Protein AF-A0A2N2WFC3-F1 (afdb_monomer_lite)

pLDDT: mean 96.29, std 2.8, range [84.88, 98.69]

Radius of gyration: 19.45 Å; chains: 1; bounding box: 49×34×50 Å

Foldseek 3Di:
DDKAFDCVDDDPPDDLLQKWKFKDFAPPPDTPDDTDSPRMDDDDDPDFDKGWMKMWIAHPVGDIDIATDIDGGFPDPVFDAKDAKAWDPDAFAAEADAQKGKTKIFTAGPVRFQKWKFKWKDQDPRDTDGPDTGFRDFDQDVNTTMTMDIDGDDDAFGKMKMWMWIAGPRGRIHIHDIGIYTHHHDD

Structure (mmCIF, N/CA/C/O backbone):
data_AF-A0A2N2WFC3-F1
#
_entry.id   AF-A0A2N2WFC3-F1
#
loop_
_atom_site.group_PDB
_atom_site.id
_atom_site.type_symbol
_atom_site.label_atom_id
_atom_site.label_alt_id
_atom_site.label_comp_id
_atom_site.label_asym_id
_atom_site.label_entity_id
_atom_site.label_seq_id
_atom_site.pdbx_PDB_ins_code
_atom_site.Cartn_x
_atom_site.Cartn_y
_atom_site.Cartn_z
_atom_site.occupancy
_atom_site.B_iso_or_equiv
_atom_site.auth_seq_id
_atom_site.auth_comp_id
_atom_site.auth_asym_id
_atom_site.auth_atom_id
_atom_site.pdbx_PDB_model_num
ATOM 1 N N . MET A 1 1 ? -1.616 6.969 -21.133 1.00 86.62 1 MET A N 1
ATOM 2 C CA . MET A 1 1 ? -0.253 6.398 -21.202 1.00 86.62 1 MET A CA 1
ATOM 3 C C . MET A 1 1 ? 0.551 6.912 -20.018 1.00 86.62 1 MET A C 1
ATOM 5 O O . MET A 1 1 ? 0.524 8.112 -19.776 1.00 86.62 1 MET A O 1
ATOM 9 N N . ILE A 1 2 ? 1.206 6.022 -19.275 1.00 93.12 2 ILE A N 1
ATOM 10 C CA . ILE A 1 2 ? 1.998 6.314 -18.070 1.00 93.12 2 ILE A CA 1
ATOM 11 C C . ILE A 1 2 ? 3.467 6.014 -18.373 1.00 93.12 2 ILE A C 1
ATOM 13 O O . ILE A 1 2 ? 3.758 5.006 -19.016 1.00 93.12 2 ILE A O 1
ATOM 17 N N . LEU A 1 3 ? 4.376 6.884 -17.923 1.00 96.25 3 LEU A N 1
ATOM 18 C CA . LEU A 1 3 ? 5.822 6.674 -18.001 1.00 96.25 3 LEU A CA 1
ATOM 19 C C . LEU A 1 3 ? 6.318 5.973 -16.732 1.00 96.25 3 LEU A C 1
ATOM 21 O O . LEU A 1 3 ? 6.144 6.486 -15.629 1.00 96.25 3 LEU A O 1
ATOM 25 N N . PHE A 1 4 ? 6.988 4.844 -16.915 1.00 96.88 4 PHE A N 1
ATOM 26 C CA . PHE A 1 4 ? 7.717 4.115 -15.888 1.00 96.88 4 PHE A CA 1
ATOM 27 C C . PHE A 1 4 ? 9.210 4.384 -16.061 1.00 96.88 4 PHE A C 1
ATOM 29 O O . PHE A 1 4 ? 9.724 4.340 -17.180 1.00 96.88 4 PHE A O 1
ATOM 36 N N . ASN A 1 5 ? 9.895 4.696 -14.962 1.00 96.75 5 ASN A N 1
ATOM 37 C CA . ASN A 1 5 ? 11.306 5.063 -14.959 1.00 96.75 5 ASN A CA 1
ATOM 38 C C . ASN A 1 5 ? 12.045 4.290 -13.856 1.00 96.75 5 ASN A C 1
ATOM 40 O O . ASN A 1 5 ? 11.686 4.371 -12.681 1.00 96.75 5 ASN A O 1
ATOM 44 N N . ALA A 1 6 ? 13.073 3.548 -14.264 1.00 97.12 6 ALA A N 1
ATOM 45 C CA . ALA A 1 6 ? 13.952 2.752 -13.422 1.00 97.12 6 ALA A CA 1
ATOM 46 C C . ALA A 1 6 ? 15.393 3.302 -13.376 1.00 97.12 6 ALA A C 1
ATOM 48 O O . ALA A 1 6 ? 16.306 2.570 -13.023 1.00 97.12 6 ALA A O 1
ATOM 49 N N . ASP A 1 7 ? 15.636 4.573 -13.709 1.00 96.38 7 ASP A N 1
ATOM 50 C CA . ASP A 1 7 ? 16.981 5.181 -13.754 1.00 96.38 7 ASP A CA 1
ATOM 51 C C . ASP A 1 7 ? 17.704 5.151 -12.396 1.00 96.38 7 ASP A C 1
ATOM 53 O O . ASP A 1 7 ? 18.919 5.301 -12.330 1.00 96.38 7 ASP A O 1
ATOM 57 N N . SER A 1 8 ? 16.961 4.960 -11.301 1.00 95.50 8 SER A N 1
ATOM 58 C CA . SER A 1 8 ? 17.508 4.857 -9.943 1.00 95.50 8 SER A CA 1
ATOM 59 C C . SER A 1 8 ? 17.953 3.444 -9.549 1.00 95.50 8 SER A C 1
ATOM 61 O O . SER A 1 8 ? 18.353 3.256 -8.403 1.00 95.50 8 SER A O 1
ATOM 63 N N . VAL A 1 9 ? 17.868 2.446 -10.442 1.00 96.69 9 VAL A N 1
ATOM 64 C CA . VAL A 1 9 ? 18.457 1.127 -10.162 1.00 96.69 9 VAL A CA 1
ATOM 65 C C . VAL A 1 9 ? 19.973 1.245 -10.040 1.00 96.69 9 VAL A C 1
ATOM 67 O O . VAL A 1 9 ? 20.634 1.993 -10.766 1.00 96.69 9 VAL A O 1
ATOM 70 N N . SER A 1 10 ? 20.531 0.495 -9.105 1.00 96.62 10 SER A N 1
ATOM 71 C CA . SER A 1 10 ? 21.946 0.549 -8.778 1.00 96.62 10 SER A CA 1
ATOM 72 C C . SER A 1 10 ? 22.421 -0.819 -8.354 1.00 96.62 10 SER A C 1
ATOM 74 O O . SER A 1 10 ? 21.680 -1.549 -7.700 1.00 96.62 10 SER A O 1
ATOM 76 N N . ASP A 1 11 ? 23.677 -1.085 -8.653 1.00 97.31 11 ASP A N 1
ATOM 77 C CA . ASP A 1 11 ? 24.415 -2.237 -8.179 1.00 97.31 11 ASP A CA 1
ATOM 78 C C . ASP A 1 11 ? 25.781 -1.758 -7.665 1.00 97.31 11 ASP A C 1
ATOM 80 O O . ASP A 1 11 ? 26.231 -0.664 -8.032 1.00 97.31 11 ASP A O 1
ATOM 84 N N . TYR A 1 12 ? 26.396 -2.497 -6.740 1.00 97.00 12 TYR A N 1
ATOM 85 C CA . TYR A 1 12 ? 27.678 -2.089 -6.159 1.00 97.00 12 TYR A CA 1
ATOM 86 C C . TYR A 1 12 ? 28.855 -2.437 -7.082 1.00 97.00 12 TYR A C 1
ATOM 88 O O . TYR A 1 12 ? 29.846 -1.702 -7.126 1.00 97.00 12 TYR A O 1
ATOM 96 N N . GLU A 1 13 ? 28.736 -3.525 -7.834 1.00 97.62 13 GLU A N 1
ATOM 97 C CA . GLU A 1 13 ? 29.760 -4.094 -8.699 1.00 97.62 13 GLU A CA 1
ATOM 98 C C . GLU A 1 13 ? 29.633 -3.605 -10.150 1.00 97.62 13 GLU A C 1
ATOM 100 O O . GLU A 1 13 ? 30.648 -3.366 -10.817 1.00 97.62 13 GLU A O 1
ATOM 105 N N . ASP A 1 14 ? 28.405 -3.411 -10.631 1.00 97.25 14 ASP A N 1
ATOM 106 C CA . ASP A 1 14 ? 28.102 -3.032 -12.006 1.00 97.25 14 ASP A CA 1
ATOM 107 C C . ASP A 1 14 ? 27.644 -1.571 -12.164 1.00 97.25 14 ASP A C 1
ATOM 109 O O . ASP A 1 14 ? 26.830 -1.051 -11.398 1.00 97.25 14 ASP A O 1
ATOM 113 N N . PRO A 1 15 ? 28.096 -0.870 -13.224 1.00 97.06 15 PRO A N 1
ATOM 114 C CA . PRO A 1 15 ? 27.554 0.445 -13.537 1.00 97.06 15 PRO A CA 1
ATOM 115 C C . PRO A 1 15 ? 26.076 0.332 -13.941 1.00 97.06 15 PRO A C 1
ATOM 117 O O . PRO A 1 15 ? 25.714 -0.546 -14.723 1.00 97.06 15 PRO A O 1
ATOM 120 N N . THR A 1 16 ? 25.238 1.290 -13.526 1.00 96.50 16 THR A N 1
ATOM 121 C CA . THR A 1 16 ? 23.793 1.337 -13.850 1.00 96.50 16 THR A CA 1
ATOM 122 C C . THR A 1 16 ? 23.480 1.154 -15.341 1.00 96.50 16 THR A C 1
ATOM 124 O O . THR A 1 16 ? 22.456 0.571 -15.692 1.00 96.50 16 THR A O 1
ATOM 127 N N . SER A 1 17 ? 24.361 1.620 -16.235 1.00 96.56 17 SER A N 1
ATOM 128 C CA . SER A 1 17 ? 24.205 1.480 -17.690 1.00 96.56 17 SER A CA 1
ATOM 129 C C . SER A 1 17 ? 24.315 0.043 -18.204 1.00 96.56 17 SER A C 1
ATOM 131 O O . SER A 1 17 ? 23.912 -0.217 -19.336 1.00 96.56 17 SER A O 1
ATOM 133 N N . ALA A 1 18 ? 24.882 -0.865 -17.411 1.00 97.31 18 ALA A N 1
ATOM 134 C CA . ALA A 1 18 ? 25.040 -2.268 -17.763 1.00 97.31 18 ALA A CA 1
ATOM 135 C C . ALA A 1 18 ? 24.007 -3.185 -17.101 1.00 97.31 18 ALA A C 1
ATOM 137 O O . ALA A 1 18 ? 23.890 -4.333 -17.511 1.00 97.31 18 ALA A O 1
ATOM 138 N N . LEU A 1 19 ? 23.252 -2.679 -16.125 1.00 98.44 19 LEU A N 1
ATOM 139 C CA . LEU A 1 19 ? 22.103 -3.393 -15.584 1.00 98.44 19 LEU A CA 1
ATOM 140 C C . LEU A 1 19 ? 21.038 -3.513 -16.670 1.00 98.44 19 LEU A C 1
ATOM 142 O O . LEU A 1 19 ? 20.870 -2.594 -17.480 1.00 98.44 19 LEU A O 1
ATOM 146 N N . GLU A 1 20 ? 20.214 -4.548 -16.617 1.00 98.62 20 GLU A N 1
ATOM 147 C CA . GLU A 1 20 ? 19.037 -4.696 -17.478 1.00 98.62 20 GLU A CA 1
ATOM 148 C C . GLU A 1 20 ? 17.761 -4.711 -16.637 1.00 98.62 20 GLU A C 1
ATOM 150 O O . GLU A 1 20 ? 17.786 -5.063 -15.464 1.00 98.62 20 GLU A O 1
ATOM 155 N N . VAL A 1 21 ? 16.649 -4.234 -17.192 1.00 98.56 21 VAL A N 1
ATOM 156 C CA . VAL A 1 21 ? 15.341 -4.237 -16.524 1.00 98.56 21 VAL A CA 1
ATOM 157 C C . VAL A 1 21 ? 14.267 -4.818 -17.419 1.00 98.56 21 VAL A C 1
ATOM 159 O O . VAL A 1 21 ? 14.358 -4.713 -18.642 1.00 98.56 21 VAL A O 1
ATOM 162 N N . ARG A 1 22 ? 13.228 -5.369 -16.798 1.00 98.50 22 ARG A N 1
ATOM 163 C CA . ARG A 1 22 ? 11.984 -5.763 -17.458 1.00 98.50 22 ARG A CA 1
ATOM 164 C C . ARG A 1 22 ? 10.776 -5.524 -16.561 1.00 98.50 22 ARG A C 1
ATOM 166 O O . ARG A 1 22 ? 10.913 -5.393 -15.344 1.00 98.50 22 ARG A O 1
ATOM 173 N N . TRP A 1 23 ? 9.604 -5.467 -17.180 1.00 98.38 23 TRP A N 1
ATOM 174 C CA . TRP A 1 23 ? 8.351 -5.109 -16.530 1.00 98.38 23 TRP A CA 1
ATOM 175 C C . TRP A 1 23 ? 7.316 -6.218 -16.692 1.00 98.38 23 TRP A C 1
ATOM 177 O O . TRP A 1 23 ? 7.143 -6.766 -17.780 1.00 98.38 23 TRP A O 1
ATOM 187 N N . ASP A 1 24 ? 6.623 -6.519 -15.603 1.00 97.88 24 ASP A N 1
ATOM 188 C CA . ASP A 1 24 ? 5.364 -7.261 -15.579 1.00 97.88 24 ASP A CA 1
ATOM 189 C C . ASP A 1 24 ? 4.284 -6.257 -15.147 1.00 97.88 24 ASP A C 1
ATOM 191 O O . ASP A 1 24 ? 4.232 -5.819 -13.992 1.00 97.88 24 ASP A O 1
ATOM 195 N N . TRP A 1 25 ? 3.474 -5.801 -16.103 1.00 96.50 25 TRP A N 1
ATOM 196 C CA . TRP A 1 25 ? 2.498 -4.726 -15.917 1.00 96.50 25 TRP A CA 1
ATOM 197 C C . TRP A 1 25 ? 1.348 -5.146 -15.012 1.00 96.50 25 TRP A C 1
ATOM 199 O O . TRP A 1 25 ? 0.779 -4.309 -14.305 1.00 96.50 25 TRP A O 1
ATOM 209 N N . THR A 1 26 ? 1.002 -6.431 -15.029 1.00 93.50 26 THR A N 1
ATOM 210 C CA . THR A 1 26 ? -0.150 -6.969 -14.294 1.00 93.50 26 THR A CA 1
ATOM 211 C C . THR A 1 26 ? 0.247 -7.718 -13.025 1.00 93.50 26 THR A C 1
ATOM 213 O O . THR A 1 26 ? -0.612 -8.010 -12.189 1.00 93.50 26 THR A O 1
ATOM 216 N N . ASN A 1 27 ? 1.547 -7.937 -12.826 1.00 94.31 27 ASN A N 1
ATOM 217 C CA . ASN A 1 27 ? 2.127 -8.739 -11.758 1.00 94.31 27 ASN A CA 1
ATOM 218 C C . ASN A 1 27 ? 1.514 -10.152 -11.713 1.00 94.31 27 ASN A C 1
ATOM 220 O O . ASN A 1 27 ? 1.198 -10.683 -10.640 1.00 94.31 27 ASN A O 1
ATOM 224 N N . ASP A 1 28 ? 1.320 -10.747 -12.893 1.00 94.25 28 ASP A N 1
ATOM 225 C CA . ASP A 1 28 ? 0.795 -12.103 -13.073 1.00 94.25 28 ASP A CA 1
ATOM 226 C C . ASP A 1 28 ? 1.900 -13.176 -13.127 1.00 94.25 28 ASP A C 1
ATOM 228 O O . ASP A 1 28 ? 1.604 -14.373 -13.219 1.00 94.25 28 ASP A O 1
ATOM 232 N N . LYS A 1 29 ? 3.160 -12.751 -12.944 1.00 92.25 29 LYS A N 1
ATOM 233 C CA . LYS A 1 29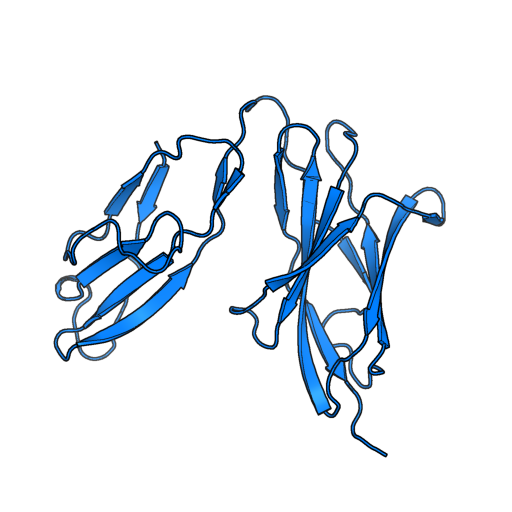 ? 4.404 -13.537 -13.018 1.00 92.25 29 LYS A CA 1
ATOM 234 C C . LYS A 1 29 ? 4.846 -13.871 -14.441 1.00 92.25 29 LYS A C 1
ATOM 236 O O . LYS A 1 29 ? 5.766 -14.678 -14.608 1.00 92.25 29 LYS A O 1
ATOM 241 N N . THR A 1 30 ? 4.237 -13.253 -15.443 1.00 96.69 30 THR A N 1
ATOM 242 C CA . THR A 1 30 ? 4.679 -13.277 -16.833 1.00 96.69 30 THR A CA 1
ATOM 243 C C . THR A 1 30 ? 5.165 -11.883 -17.193 1.00 96.69 30 THR A C 1
ATOM 245 O O . THR A 1 30 ? 4.409 -10.922 -17.178 1.00 96.69 30 THR A O 1
ATOM 248 N N . PHE A 1 31 ? 6.449 -11.754 -17.520 1.00 97.62 31 PHE A N 1
ATOM 249 C CA . PHE A 1 31 ? 6.989 -10.459 -17.920 1.00 97.62 31 PHE A CA 1
ATOM 250 C C . PHE A 1 31 ? 6.494 -10.076 -19.315 1.00 97.62 31 PHE A C 1
ATOM 252 O O . PHE A 1 31 ? 6.610 -10.853 -20.263 1.00 97.62 31 PHE A O 1
ATOM 259 N N . ASP A 1 32 ? 5.974 -8.859 -19.428 1.00 98.12 32 ASP A N 1
ATOM 260 C CA . ASP A 1 32 ? 5.447 -8.288 -20.667 1.00 98.12 32 ASP A CA 1
ATOM 261 C C . ASP A 1 32 ? 6.547 -7.700 -21.554 1.00 98.12 32 ASP A C 1
ATOM 263 O O . ASP A 1 32 ? 6.335 -7.435 -22.741 1.00 98.12 32 ASP A O 1
ATOM 267 N N . THR A 1 33 ? 7.723 -7.449 -20.977 1.00 97.94 33 THR A N 1
ATOM 268 C CA . THR A 1 33 ? 8.891 -6.959 -21.703 1.00 97.94 33 THR A CA 1
ATOM 269 C C . THR A 1 33 ? 10.070 -7.909 -21.553 1.00 97.94 33 THR A C 1
ATOM 271 O O . THR A 1 33 ? 10.277 -8.525 -20.509 1.00 97.94 33 THR A O 1
ATOM 274 N N . GLU A 1 34 ? 10.908 -7.946 -22.583 1.00 98.06 34 GLU A N 1
ATOM 275 C CA . GLU A 1 34 ? 12.250 -8.519 -22.486 1.00 98.06 34 GLU A CA 1
ATOM 276 C C . GLU A 1 34 ? 13.151 -7.649 -21.596 1.00 98.06 34 GLU A C 1
ATOM 278 O O . GLU A 1 34 ? 12.832 -6.486 -21.315 1.00 98.06 34 GLU A O 1
ATOM 283 N N . TYR A 1 35 ? 14.289 -8.203 -21.171 1.00 98.31 35 TYR A N 1
ATOM 284 C CA . TYR A 1 35 ? 15.333 -7.418 -20.515 1.00 98.31 35 TYR A CA 1
ATOM 285 C C . TYR A 1 35 ? 15.889 -6.344 -21.455 1.00 98.31 35 TYR A C 1
ATOM 287 O O . TYR A 1 35 ? 16.061 -6.554 -22.658 1.00 98.31 35 TYR A O 1
ATOM 295 N N . SER A 1 36 ? 16.145 -5.164 -20.894 1.00 98.25 36 SER A N 1
ATOM 296 C CA . SER A 1 36 ? 16.734 -4.047 -21.621 1.00 98.25 36 SER A CA 1
ATOM 297 C C . SER A 1 36 ? 17.591 -3.157 -20.728 1.00 98.25 36 SER A C 1
ATOM 299 O O . SER A 1 36 ? 17.266 -2.889 -19.569 1.00 98.25 36 SER A O 1
ATOM 301 N N . THR A 1 37 ? 18.653 -2.589 -21.295 1.00 97.81 37 THR A N 1
ATOM 302 C CA . THR A 1 37 ? 19.399 -1.481 -20.680 1.00 97.81 37 THR A CA 1
ATOM 303 C C . THR A 1 37 ? 18.638 -0.150 -20.746 1.00 97.81 37 THR A C 1
ATOM 305 O O . THR A 1 37 ? 18.990 0.793 -20.036 1.00 97.81 37 THR A O 1
ATOM 308 N N . ILE A 1 38 ? 17.559 -0.060 -21.537 1.00 97.69 38 ILE A N 1
ATOM 309 C CA . ILE A 1 38 ? 16.656 1.097 -21.551 1.00 97.69 38 ILE A CA 1
ATOM 310 C C . ILE A 1 38 ? 15.779 1.050 -20.295 1.00 97.69 38 ILE A C 1
ATOM 312 O O . ILE A 1 38 ? 14.923 0.184 -20.141 1.00 97.69 38 ILE A O 1
ATOM 316 N N . LYS A 1 39 ? 15.982 2.011 -19.390 1.00 97.69 39 LYS A N 1
ATOM 317 C CA . LYS A 1 39 ? 15.333 2.058 -18.066 1.00 97.69 39 LYS A CA 1
ATOM 318 C C . LYS A 1 39 ? 13.959 2.712 -18.043 1.00 97.69 39 LYS A C 1
ATOM 320 O O . LYS A 1 39 ? 13.353 2.835 -16.981 1.00 97.69 39 LYS A O 1
ATOM 325 N N . THR A 1 40 ? 13.462 3.141 -19.195 1.00 97.69 40 THR A N 1
ATOM 326 C CA . THR A 1 40 ? 12.144 3.760 -19.311 1.00 97.69 40 THR A CA 1
ATOM 327 C C . THR A 1 40 ? 11.234 2.935 -20.198 1.00 97.69 40 THR A C 1
ATOM 329 O O . THR A 1 40 ? 11.660 2.360 -21.197 1.00 97.69 40 THR A O 1
ATOM 332 N N . ALA A 1 41 ? 9.964 2.884 -19.822 1.00 97.31 41 ALA A N 1
ATOM 333 C CA . ALA A 1 41 ? 8.924 2.220 -20.586 1.00 97.31 41 ALA A CA 1
ATOM 334 C C . ALA A 1 41 ? 7.611 2.987 -20.433 1.00 97.31 41 ALA A C 1
ATOM 336 O O . ALA A 1 41 ? 7.372 3.652 -19.424 1.00 97.31 41 ALA A O 1
ATOM 337 N N . THR A 1 42 ? 6.753 2.907 -21.443 1.00 96.94 42 THR A N 1
ATOM 338 C CA . THR A 1 42 ? 5.411 3.483 -21.383 1.00 96.94 42 THR A CA 1
ATOM 339 C C . THR A 1 42 ? 4.372 2.391 -21.475 1.00 96.94 42 THR A C 1
ATOM 341 O O . THR A 1 42 ? 4.446 1.554 -22.371 1.00 96.94 42 THR A O 1
ATOM 344 N N . HIS A 1 43 ? 3.372 2.446 -20.604 1.00 96.56 43 HIS A N 1
ATOM 345 C CA . HIS A 1 43 ? 2.271 1.494 -20.617 1.00 96.56 43 HIS A CA 1
ATOM 346 C C . HIS A 1 43 ? 0.924 2.208 -20.477 1.00 96.56 43 HIS A C 1
ATOM 348 O O . HIS A 1 43 ? 0.822 3.308 -19.919 1.00 96.56 43 HIS A O 1
ATOM 354 N N . GLN A 1 44 ? -0.120 1.604 -21.030 1.00 95.06 44 GLN A N 1
ATOM 355 C CA . GLN A 1 44 ? -1.497 2.047 -20.879 1.00 95.06 44 GLN A CA 1
ATOM 356 C C . GLN A 1 44 ? -2.318 0.867 -20.381 1.00 95.06 44 GLN A C 1
ATOM 358 O O . GLN A 1 44 ? -2.376 -0.159 -21.043 1.00 95.06 44 GLN A O 1
ATOM 363 N N . PHE A 1 45 ? -2.961 1.058 -19.235 1.00 94.81 45 PHE A N 1
ATOM 364 C CA . PHE A 1 45 ? -3.914 0.102 -18.698 1.00 94.81 45 PHE A CA 1
ATOM 365 C C . PHE A 1 45 ? -5.271 0.296 -19.371 1.00 94.81 45 PHE A C 1
ATOM 367 O O . PHE A 1 45 ? -5.724 1.432 -19.541 1.00 94.81 45 PHE A O 1
ATOM 374 N N . ASP A 1 46 ? -5.915 -0.812 -19.727 1.00 90.69 46 ASP A N 1
ATOM 375 C CA . ASP A 1 46 ? -7.172 -0.802 -20.482 1.00 90.69 46 ASP A CA 1
ATOM 376 C C . ASP A 1 46 ? -8.411 -0.610 -19.601 1.00 90.69 46 ASP A C 1
ATOM 378 O O . ASP A 1 46 ? -9.469 -0.210 -20.088 1.00 90.69 46 ASP A O 1
ATOM 382 N N . ALA A 1 47 ? -8.290 -0.884 -18.301 1.00 91.81 47 ALA A N 1
ATOM 383 C CA . ALA A 1 47 ? -9.395 -0.819 -17.357 1.00 91.81 47 ALA A CA 1
ATOM 384 C C . ALA A 1 47 ? -9.053 0.028 -16.131 1.00 91.81 47 ALA A C 1
ATOM 386 O O . ALA A 1 47 ? -7.915 0.035 -15.652 1.00 91.81 47 ALA A O 1
ATOM 387 N N . VAL A 1 48 ? -10.079 0.689 -15.591 1.00 90.25 48 VAL A N 1
ATOM 388 C CA . VAL A 1 48 ? -10.016 1.298 -14.260 1.00 90.25 48 VAL A CA 1
ATOM 389 C C . VAL A 1 48 ? -9.701 0.233 -13.215 1.00 90.25 48 VAL A C 1
ATOM 391 O O . VAL A 1 48 ? -10.187 -0.897 -13.295 1.00 90.25 48 VAL A O 1
ATOM 394 N N . GLY A 1 49 ? -8.877 0.580 -12.236 1.00 90.31 49 GLY A N 1
ATOM 395 C CA . GLY A 1 49 ? -8.420 -0.377 -11.240 1.00 90.31 49 GLY A CA 1
ATOM 396 C C . GLY A 1 49 ? -7.116 0.014 -10.568 1.00 90.31 49 GLY A C 1
ATOM 397 O O . GLY A 1 49 ? -6.496 1.028 -10.885 1.00 90.31 49 GLY A O 1
ATOM 398 N N . ILE A 1 50 ? -6.717 -0.826 -9.619 1.00 90.50 50 ILE A N 1
ATOM 399 C CA . ILE A 1 50 ? -5.456 -0.715 -8.894 1.00 90.50 50 ILE A CA 1
ATOM 400 C C . ILE A 1 50 ? -4.528 -1.795 -9.440 1.00 90.50 50 ILE A C 1
ATOM 402 O O . ILE A 1 50 ? -4.859 -2.979 -9.400 1.00 90.50 50 ILE A O 1
ATOM 406 N N . TYR A 1 51 ? -3.365 -1.380 -9.921 1.00 93.06 51 TYR A N 1
ATOM 407 C CA . TYR A 1 51 ? -2.340 -2.248 -10.481 1.00 93.06 51 TYR A CA 1
ATOM 408 C C . TYR A 1 51 ? -1.076 -2.175 -9.631 1.00 93.06 51 TYR A C 1
ATOM 410 O O . TYR A 1 51 ? -0.783 -1.151 -9.009 1.00 93.06 51 TYR A O 1
ATOM 418 N N . PHE A 1 52 ? -0.299 -3.258 -9.639 1.00 93.62 52 PHE A N 1
ATOM 419 C CA . PHE A 1 52 ? 1.006 -3.321 -8.982 1.00 93.62 52 PHE A CA 1
ATOM 420 C C . PHE A 1 52 ? 2.105 -3.741 -9.960 1.00 93.62 52 PHE A C 1
ATOM 422 O O . PHE A 1 52 ? 2.690 -4.800 -9.737 1.00 93.62 52 PHE A O 1
ATOM 429 N N . PRO A 1 53 ? 2.400 -2.956 -11.016 1.00 96.56 53 PRO A N 1
ATOM 430 C CA . PRO A 1 53 ? 3.455 -3.304 -11.960 1.00 96.56 53 PRO A CA 1
ATOM 431 C C . PRO A 1 53 ? 4.755 -3.642 -11.237 1.00 96.56 53 PRO A C 1
ATOM 433 O O . PRO A 1 53 ? 5.197 -2.891 -10.356 1.00 96.56 53 PRO A O 1
ATOM 436 N N . LEU A 1 54 ? 5.333 -4.779 -11.601 1.00 96.06 54 LEU A N 1
ATOM 437 C CA . LEU A 1 54 ? 6.577 -5.295 -11.059 1.00 96.06 54 LEU A CA 1
ATOM 438 C C . LEU A 1 54 ? 7.713 -4.939 -12.017 1.00 96.06 54 LEU A C 1
ATOM 440 O O . LEU A 1 54 ? 7.696 -5.296 -13.193 1.00 96.06 54 LEU A O 1
ATOM 444 N N . LEU A 1 55 ? 8.706 -4.239 -11.490 1.00 97.75 55 LEU A N 1
ATOM 445 C CA . LEU A 1 55 ? 10.013 -4.082 -12.102 1.00 97.75 55 LEU A CA 1
ATOM 446 C C . LEU A 1 55 ? 10.912 -5.203 -11.598 1.00 97.75 55 LEU A C 1
ATOM 448 O O . LEU A 1 55 ? 10.998 -5.415 -10.388 1.00 97.75 55 LEU A O 1
ATOM 452 N N . GLU A 1 56 ? 11.638 -5.840 -12.505 1.00 97.94 56 GLU A N 1
ATOM 453 C CA . GLU A 1 56 ? 12.798 -6.658 -12.169 1.00 97.94 56 GLU A CA 1
ATOM 454 C C . GLU A 1 56 ? 14.046 -6.055 -12.806 1.00 97.94 56 GLU A C 1
ATOM 456 O O . GLU A 1 56 ? 14.023 -5.654 -13.972 1.00 97.94 56 GLU A O 1
ATOM 461 N N . VAL A 1 57 ? 15.124 -5.985 -12.031 1.00 98.31 57 VAL A N 1
ATOM 462 C CA . VAL A 1 57 ? 16.465 -5.614 -12.490 1.00 98.31 57 VAL A CA 1
ATOM 463 C C . VAL A 1 57 ? 17.371 -6.836 -12.402 1.00 98.31 57 VAL A C 1
ATOM 465 O O . VAL A 1 57 ? 17.224 -7.624 -11.472 1.00 98.31 57 VAL A O 1
ATOM 468 N N . ILE A 1 58 ? 18.283 -6.988 -13.360 1.00 98.31 58 ILE A N 1
ATOM 469 C CA . ILE A 1 58 ? 19.311 -8.033 -13.380 1.00 98.31 58 ILE A CA 1
ATOM 470 C C . ILE A 1 58 ? 20.695 -7.408 -13.604 1.00 98.31 58 ILE A C 1
ATOM 472 O O . ILE A 1 58 ? 20.831 -6.460 -14.390 1.00 98.31 58 ILE A O 1
ATOM 476 N N . ASP A 1 59 ? 21.697 -7.906 -12.883 1.00 97.94 59 ASP A N 1
ATOM 477 C CA . ASP A 1 59 ? 23.111 -7.554 -13.070 1.00 97.94 59 ASP A CA 1
ATOM 478 C C . ASP A 1 59 ? 23.790 -8.441 -14.136 1.00 97.94 59 ASP A C 1
ATOM 480 O O . ASP A 1 59 ? 23.144 -9.278 -14.776 1.00 97.94 59 ASP A O 1
ATOM 484 N N . LYS A 1 60 ? 25.102 -8.277 -14.361 1.00 97.38 60 LYS A N 1
ATOM 485 C CA . LYS A 1 60 ? 25.819 -9.106 -15.350 1.00 97.38 60 LYS A CA 1
ATOM 486 C C . LYS A 1 60 ? 26.054 -10.547 -14.912 1.00 97.38 60 LYS A C 1
ATOM 488 O O . LYS A 1 60 ? 26.270 -11.403 -15.771 1.00 97.38 60 LYS A O 1
ATOM 493 N N . GLU A 1 61 ? 26.047 -10.807 -13.611 1.00 96.81 61 GLU A N 1
ATOM 494 C CA . GLU A 1 61 ? 26.234 -12.142 -13.037 1.00 96.81 61 GLU A CA 1
ATOM 495 C C . GLU A 1 61 ? 24.906 -12.920 -12.957 1.00 96.81 61 GLU A C 1
ATOM 497 O O . GLU A 1 61 ? 24.882 -14.105 -12.613 1.00 96.81 61 GLU A O 1
ATOM 502 N N . GLY A 1 62 ? 23.797 -12.281 -13.335 1.00 96.44 62 GLY A N 1
ATOM 503 C CA . GLY A 1 62 ? 22.462 -12.859 -13.380 1.00 96.44 62 GLY A CA 1
ATOM 504 C C . GLY A 1 62 ? 21.697 -12.773 -12.059 1.00 96.44 62 GLY A C 1
ATOM 505 O O . GLY A 1 62 ? 20.675 -13.449 -11.915 1.00 96.44 62 GLY A O 1
ATOM 506 N N . MET A 1 63 ? 22.162 -11.984 -11.086 1.00 97.62 63 MET A N 1
ATOM 507 C CA . MET A 1 63 ? 21.428 -11.725 -9.848 1.00 97.62 63 MET A CA 1
ATOM 508 C C . MET A 1 63 ? 20.312 -10.719 -10.104 1.00 97.62 63 MET A C 1
ATOM 510 O O . MET A 1 63 ? 20.497 -9.718 -10.792 1.00 97.62 63 MET A O 1
ATOM 514 N N . THR A 1 64 ? 19.141 -10.993 -9.532 1.00 97.31 64 THR A N 1
ATOM 515 C CA . THR A 1 64 ? 17.939 -10.186 -9.740 1.00 97.31 64 THR A CA 1
ATOM 516 C C . THR A 1 64 ? 17.424 -9.583 -8.445 1.00 97.31 64 THR A C 1
ATOM 518 O O . THR A 1 64 ? 17.429 -10.250 -7.408 1.00 97.31 64 THR A O 1
ATOM 521 N N . ASP A 1 65 ? 16.848 -8.390 -8.538 1.00 96.06 65 ASP A N 1
ATOM 522 C CA . ASP A 1 65 ? 15.973 -7.835 -7.505 1.00 96.06 65 ASP A CA 1
ATOM 523 C C . ASP A 1 65 ? 14.693 -7.277 -8.134 1.00 96.06 65 ASP A C 1
ATOM 525 O O . ASP A 1 65 ? 14.635 -6.985 -9.332 1.00 96.06 65 ASP A O 1
ATOM 529 N N . THR A 1 66 ? 13.642 -7.146 -7.328 1.00 95.06 66 THR A N 1
ATOM 530 C CA . THR A 1 66 ? 12.328 -6.703 -7.793 1.00 95.06 66 THR A CA 1
ATOM 531 C C . THR A 1 66 ? 11.738 -5.613 -6.918 1.00 95.06 66 THR A C 1
ATOM 533 O O . THR A 1 66 ? 11.901 -5.581 -5.698 1.00 95.06 66 THR A O 1
ATOM 536 N N . ILE A 1 67 ? 10.960 -4.731 -7.537 1.00 93.06 67 ILE A N 1
ATOM 537 C CA . ILE A 1 67 ? 10.136 -3.762 -6.822 1.00 93.06 67 ILE A CA 1
ATOM 538 C C . ILE A 1 67 ? 8.813 -3.572 -7.546 1.00 93.06 67 ILE A C 1
ATOM 540 O O . ILE A 1 67 ? 8.755 -3.517 -8.768 1.00 93.06 67 ILE A O 1
ATOM 544 N N . LYS A 1 68 ? 7.734 -3.421 -6.781 1.00 92.56 68 LYS A N 1
ATOM 545 C CA . LYS A 1 68 ? 6.421 -3.052 -7.310 1.00 92.56 68 LYS A CA 1
ATOM 546 C C . LYS A 1 68 ? 5.984 -1.694 -6.791 1.00 92.56 68 LYS A C 1
ATOM 548 O O . LYS A 1 68 ? 6.290 -1.317 -5.654 1.00 92.56 68 LYS A O 1
ATOM 553 N N . ARG A 1 69 ? 5.239 -0.962 -7.613 1.00 89.38 69 ARG A N 1
ATOM 554 C CA . ARG A 1 69 ? 4.603 0.307 -7.238 1.00 89.38 69 ARG A CA 1
ATOM 555 C C . ARG A 1 69 ? 3.117 0.234 -7.535 1.00 89.38 69 ARG A C 1
ATOM 557 O O . ARG A 1 69 ? 2.714 -0.386 -8.506 1.00 89.38 69 ARG A O 1
ATOM 564 N N . MET A 1 70 ? 2.316 0.850 -6.676 1.00 90.88 70 MET A N 1
ATOM 565 C CA . MET A 1 70 ? 0.877 0.933 -6.883 1.00 90.88 70 MET A CA 1
ATOM 566 C C . MET A 1 70 ? 0.572 1.995 -7.941 1.00 90.88 70 MET A C 1
ATOM 568 O O . MET A 1 70 ? 1.091 3.108 -7.860 1.00 90.88 70 MET A O 1
ATOM 572 N N . VAL A 1 71 ? -0.279 1.653 -8.902 1.00 93.19 71 VAL A N 1
ATOM 573 C CA . VAL A 1 71 ? -0.800 2.561 -9.926 1.00 93.19 71 VAL A CA 1
ATOM 574 C C . VAL A 1 71 ? -2.319 2.492 -9.890 1.00 93.19 71 VAL A C 1
ATOM 576 O O . VAL A 1 71 ? -2.888 1.404 -9.919 1.00 93.19 71 VAL A O 1
ATOM 579 N N . VAL A 1 72 ? -2.973 3.649 -9.827 1.00 92.75 72 VAL A N 1
ATOM 580 C CA . VAL A 1 72 ? -4.434 3.759 -9.779 1.00 92.75 72 VAL A CA 1
ATOM 581 C C . VAL A 1 72 ? -4.916 4.347 -11.096 1.00 92.75 72 VAL A C 1
ATOM 583 O O . VAL A 1 72 ? -4.433 5.393 -11.529 1.00 92.75 72 VAL A O 1
ATOM 586 N N . ILE A 1 73 ? -5.848 3.655 -11.740 1.00 93.19 73 ILE A N 1
ATOM 587 C CA . ILE A 1 73 ? -6.459 4.058 -13.003 1.00 93.19 73 ILE A CA 1
ATOM 588 C C . ILE A 1 73 ? -7.925 4.356 -12.737 1.00 93.19 73 ILE A C 1
ATOM 590 O O . ILE A 1 73 ? -8.668 3.477 -12.301 1.00 93.19 73 ILE A O 1
ATOM 594 N N . VAL A 1 74 ? -8.330 5.586 -13.033 1.00 91.12 74 VAL A N 1
ATOM 595 C CA . VAL A 1 74 ? -9.694 6.085 -12.836 1.00 91.12 74 VAL A CA 1
ATOM 596 C C . VAL A 1 74 ? -10.279 6.593 -14.144 1.00 91.12 74 VAL A C 1
ATOM 598 O O . VAL A 1 74 ? -9.548 6.924 -15.080 1.00 91.12 74 VAL A O 1
ATOM 601 N N . SER A 1 75 ? -11.607 6.627 -14.224 1.00 86.81 75 SER A N 1
ATOM 602 C CA . SER A 1 75 ? -12.335 7.116 -15.401 1.00 86.81 75 SER A CA 1
ATOM 603 C C . SER A 1 75 ? -12.661 8.607 -15.345 1.00 86.81 75 SER A C 1
ATOM 605 O O . SER A 1 75 ? -12.955 9.191 -16.386 1.00 86.81 75 SER A O 1
ATOM 607 N N . ASP A 1 76 ? -12.625 9.212 -14.158 1.00 89.38 76 ASP A N 1
ATOM 608 C CA . ASP A 1 76 ? -12.943 10.620 -13.937 1.00 89.38 76 ASP A CA 1
ATOM 609 C C . ASP A 1 76 ? -11.782 11.308 -13.216 1.00 89.38 76 ASP A C 1
ATOM 611 O O . ASP A 1 76 ? -11.436 10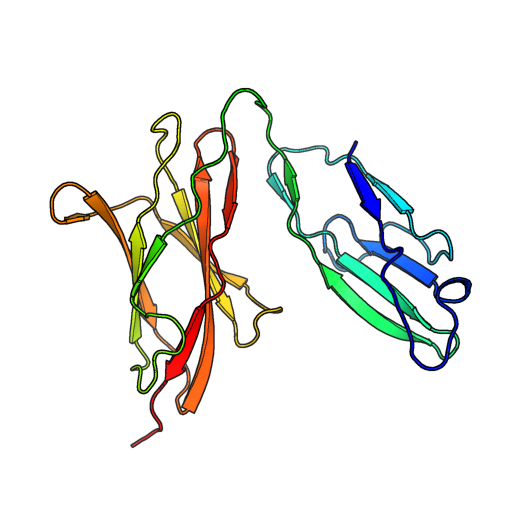.946 -12.098 1.00 89.38 76 ASP A O 1
ATOM 615 N N . LEU A 1 77 ? -11.163 12.280 -13.887 1.00 87.94 77 LEU A N 1
ATOM 616 C CA . LEU A 1 77 ? -10.040 13.056 -13.350 1.00 87.94 77 LEU A CA 1
ATOM 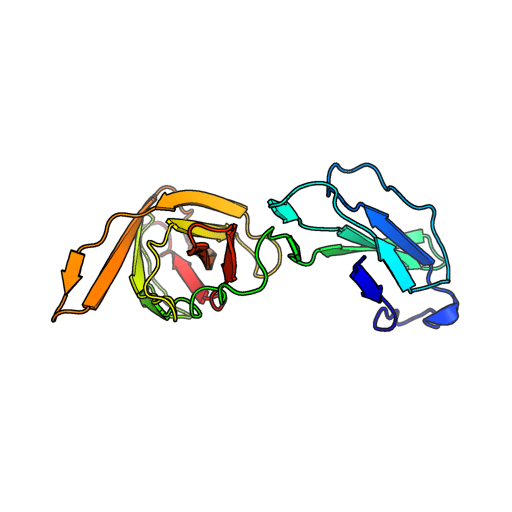617 C C . LEU A 1 77 ? -10.492 14.346 -12.654 1.00 87.94 77 LEU A C 1
ATOM 619 O O . LEU A 1 77 ? -9.644 15.118 -12.210 1.00 87.94 77 LEU A O 1
ATOM 623 N N . SER A 1 78 ? -11.797 14.626 -12.632 1.00 93.31 78 SER A N 1
ATOM 624 C CA . SER A 1 78 ? -12.352 15.783 -11.931 1.00 93.31 78 SER A CA 1
ATOM 625 C C . SER A 1 78 ? -12.637 15.506 -10.456 1.00 93.31 78 SER A C 1
ATOM 627 O O . SER A 1 78 ? -12.594 16.453 -9.675 1.00 93.31 78 SER A O 1
ATOM 629 N N . ASN A 1 79 ? -12.853 14.239 -10.078 1.00 94.44 79 ASN A N 1
ATOM 630 C CA . ASN A 1 79 ? -12.948 13.819 -8.679 1.00 94.44 79 ASN A CA 1
ATOM 631 C C . ASN A 1 79 ? -11.558 13.774 -8.051 1.00 94.44 79 ASN A C 1
ATOM 633 O O . ASN A 1 79 ? -10.647 13.155 -8.621 1.00 94.44 79 ASN A O 1
ATOM 637 N N . GLN A 1 80 ? -11.384 14.391 -6.887 1.00 95.19 80 GLN A N 1
ATOM 638 C CA . GLN A 1 80 ? -10.131 14.265 -6.158 1.00 95.19 80 GLN A CA 1
ATOM 639 C C . GLN A 1 80 ? -10.062 12.905 -5.458 1.00 95.19 80 GLN A C 1
ATOM 641 O O . GLN A 1 80 ? -11.080 12.272 -5.197 1.00 95.19 80 GLN A O 1
ATOM 646 N N . PRO A 1 81 ? -8.846 12.393 -5.215 1.00 95.00 81 PRO A N 1
ATOM 647 C CA . PRO A 1 81 ? -8.695 11.186 -4.430 1.00 95.00 81 PRO A CA 1
ATOM 648 C C . PRO A 1 81 ? -9.051 11.441 -2.957 1.00 95.00 81 PRO A C 1
ATOM 650 O O . PRO A 1 81 ? -8.852 12.563 -2.480 1.00 95.00 81 PRO A O 1
ATOM 653 N N . PRO A 1 82 ? -9.438 10.389 -2.207 1.00 97.75 82 PRO A N 1
ATOM 654 C CA . PRO A 1 82 ? -9.620 10.483 -0.765 1.00 97.75 82 PRO A CA 1
ATOM 655 C C . PRO A 1 82 ? -8.386 11.060 -0.073 1.00 97.75 82 PRO A C 1
ATOM 657 O O . PRO A 1 82 ? -7.248 10.838 -0.515 1.00 97.75 82 PRO A O 1
ATOM 660 N N . ASP A 1 83 ? -8.590 11.716 1.065 1.00 98.00 83 ASP A N 1
ATOM 661 C CA . ASP A 1 83 ? -7.483 12.132 1.916 1.00 98.00 83 ASP A CA 1
ATOM 662 C C . ASP A 1 83 ? -6.691 10.916 2.417 1.00 98.00 83 ASP A C 1
ATOM 664 O O . ASP A 1 83 ? -7.155 9.774 2.438 1.00 98.00 83 ASP A O 1
ATOM 668 N N . MET A 1 84 ? -5.451 11.151 2.846 1.00 97.62 84 MET A N 1
ATOM 669 C CA . MET A 1 84 ? -4.645 10.087 3.436 1.00 97.62 84 MET A CA 1
ATOM 670 C C . MET A 1 84 ? -5.284 9.610 4.755 1.00 97.62 84 MET A C 1
ATOM 672 O O . MET A 1 84 ? -5.453 10.430 5.662 1.00 97.62 84 MET A O 1
ATOM 676 N N . PRO A 1 85 ? -5.564 8.301 4.927 1.00 98.38 85 PRO A N 1
ATOM 677 C CA . PRO A 1 85 ? -6.107 7.780 6.178 1.00 98.38 85 PRO A CA 1
ATOM 678 C C . PRO A 1 85 ? -5.240 8.122 7.398 1.00 98.38 85 PRO A C 1
ATOM 680 O O . PRO A 1 85 ? -4.015 7.956 7.376 1.00 98.38 85 PRO A O 1
ATOM 683 N N . LEU A 1 86 ? -5.885 8.540 8.488 1.00 98.12 86 LEU A N 1
ATOM 684 C CA . LEU A 1 86 ? -5.256 8.872 9.768 1.00 98.12 86 LEU A CA 1
ATOM 685 C C . LEU A 1 86 ? -5.547 7.787 10.802 1.00 98.12 86 LEU A C 1
ATOM 687 O O . LEU A 1 86 ? -6.703 7.489 11.104 1.00 98.12 86 LEU A O 1
ATOM 691 N N . TYR A 1 87 ? -4.498 7.192 11.362 1.00 98.38 87 TYR A N 1
ATOM 692 C CA . TYR A 1 87 ? -4.635 6.021 12.224 1.00 98.38 87 TYR A CA 1
ATOM 693 C C . TYR A 1 87 ? -4.865 6.388 13.683 1.00 98.38 87 TYR A C 1
ATOM 695 O O . TYR A 1 87 ? -4.195 7.251 14.244 1.00 98.38 87 TYR A O 1
ATOM 703 N N . VAL A 1 88 ? -5.795 5.664 14.298 1.00 97.88 88 VAL A N 1
ATOM 704 C CA . VAL A 1 88 ? -6.152 5.795 15.711 1.00 97.88 88 VAL A CA 1
ATOM 705 C C . VAL A 1 88 ? -5.514 4.662 16.518 1.00 97.88 88 VAL A C 1
ATOM 707 O O . VAL A 1 88 ? -4.894 4.917 17.546 1.00 97.88 88 VAL A O 1
ATOM 710 N N . THR A 1 89 ? -5.621 3.409 16.060 1.00 97.94 89 THR A N 1
ATOM 711 C CA . THR A 1 89 ? -4.973 2.259 16.716 1.00 97.94 89 THR A CA 1
ATOM 712 C C . THR A 1 89 ? -4.741 1.098 15.737 1.00 97.94 89 THR A C 1
ATOM 714 O O . THR A 1 89 ? -5.533 0.948 14.804 1.00 97.94 89 THR A O 1
ATOM 717 N N . PRO A 1 90 ? -3.699 0.268 15.925 1.00 98.38 90 PRO A N 1
ATOM 718 C CA . PRO A 1 90 ? -2.572 0.480 16.840 1.00 98.38 90 PRO A CA 1
ATOM 719 C C . PRO A 1 90 ? -1.673 1.648 16.391 1.00 98.38 90 PRO A C 1
ATOM 721 O O . PRO A 1 90 ? -1.473 1.822 15.191 1.00 98.38 90 PRO A O 1
ATOM 724 N N . PRO A 1 91 ? -1.116 2.461 17.309 1.00 98.19 91 PRO A N 1
ATOM 725 C CA . PRO A 1 91 ? -0.159 3.502 16.935 1.00 98.19 91 PRO A CA 1
ATOM 726 C C . PRO A 1 91 ? 1.129 2.891 16.362 1.00 98.19 91 PRO A C 1
ATOM 728 O O . PRO A 1 91 ? 1.405 1.701 16.540 1.00 98.19 91 PRO A O 1
ATOM 731 N N . ASP A 1 92 ? 1.927 3.702 15.663 1.00 98.44 92 ASP A N 1
ATOM 732 C CA . ASP A 1 92 ? 3.183 3.219 15.090 1.00 98.44 92 ASP A CA 1
ATOM 733 C C . ASP A 1 92 ? 4.132 2.755 16.204 1.00 98.44 92 ASP A C 1
ATOM 735 O O . ASP A 1 92 ? 4.231 3.380 17.261 1.00 98.44 92 ASP A O 1
ATOM 739 N N . TRP A 1 93 ? 4.830 1.650 15.954 1.00 98.25 93 TRP A N 1
ATOM 740 C CA . TRP A 1 93 ? 5.725 0.967 16.894 1.00 98.25 93 TRP A CA 1
ATOM 741 C C . TRP A 1 93 ? 5.059 0.407 18.158 1.00 98.25 93 TRP A C 1
ATOM 743 O O . TRP A 1 93 ? 5.759 0.106 19.126 1.00 98.25 93 TRP A O 1
ATOM 753 N N . GLN A 1 94 ? 3.738 0.209 18.165 1.00 98.31 94 GLN A N 1
ATOM 754 C CA . GLN A 1 94 ? 3.049 -0.422 19.291 1.00 98.31 94 GLN A CA 1
ATOM 755 C C . GLN A 1 94 ? 3.611 -1.824 19.574 1.00 98.31 94 GLN A C 1
ATOM 757 O O . GLN A 1 94 ? 3.712 -2.660 18.679 1.00 98.31 94 GLN A O 1
ATOM 762 N N . THR A 1 95 ? 3.931 -2.121 20.831 1.00 98.19 95 THR A N 1
ATOM 763 C CA . THR A 1 95 ? 4.436 -3.437 21.251 1.00 98.19 95 THR A CA 1
ATOM 764 C C . THR A 1 95 ? 3.448 -4.150 22.165 1.00 98.19 95 THR A C 1
ATOM 766 O O . THR A 1 95 ? 2.438 -3.578 22.582 1.00 98.19 95 THR A O 1
ATOM 769 N N . TRP A 1 96 ? 3.746 -5.415 22.473 1.00 97.81 96 TRP A N 1
ATOM 770 C CA . TRP A 1 96 ? 2.970 -6.240 23.399 1.00 97.81 96 TRP A CA 1
ATOM 771 C C . TRP A 1 96 ? 1.500 -6.428 22.988 1.00 97.81 96 TRP A C 1
ATOM 773 O O . TRP A 1 96 ? 0.616 -6.563 23.82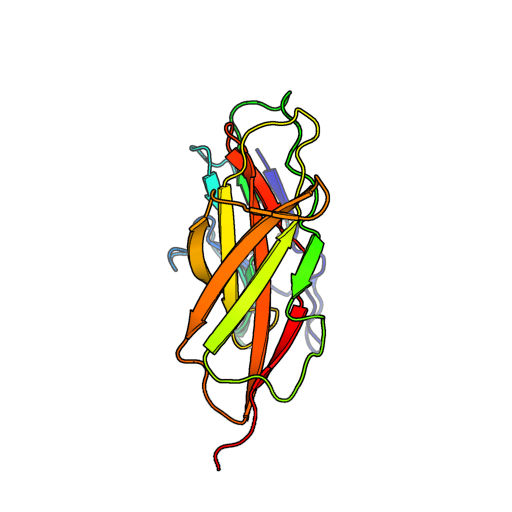9 1.00 97.81 96 TRP A O 1
ATOM 783 N N . MET A 1 97 ? 1.236 -6.447 21.680 1.00 98.06 97 MET A N 1
ATOM 784 C CA . MET A 1 97 ? -0.112 -6.650 21.150 1.00 98.06 97 MET A CA 1
ATOM 785 C C . MET A 1 97 ? -0.563 -8.101 21.314 1.00 98.06 97 MET A C 1
ATOM 787 O O . MET A 1 97 ? 0.229 -9.036 21.159 1.00 98.06 97 MET A O 1
ATOM 791 N N . ASP A 1 98 ? -1.850 -8.302 21.571 1.00 97.62 98 ASP A N 1
ATOM 792 C CA . ASP A 1 98 ? -2.457 -9.625 21.486 1.00 97.62 98 ASP A CA 1
ATOM 793 C C . ASP A 1 98 ? -2.537 -10.127 20.037 1.00 97.62 98 ASP A C 1
ATOM 795 O O . ASP A 1 98 ? -2.243 -9.428 19.065 1.00 97.62 98 ASP A O 1
ATOM 799 N N . ARG A 1 99 ? -2.927 -11.396 19.888 1.00 97.56 99 ARG A N 1
ATOM 800 C CA . ARG A 1 99 ? -3.086 -12.052 18.579 1.00 97.56 99 ARG A CA 1
ATOM 801 C C . ARG A 1 99 ? -4.385 -11.686 17.862 1.00 97.56 99 ARG A C 1
ATOM 803 O O . ARG A 1 99 ? -4.580 -12.105 16.720 1.00 97.56 99 ARG A O 1
ATOM 810 N N . GLU A 1 100 ? -5.261 -10.963 18.545 1.00 98.38 100 GLU A N 1
ATOM 811 C CA . GLU A 1 100 ? -6.456 -10.326 18.014 1.00 98.38 100 GLU A CA 1
ATOM 812 C C . GLU A 1 100 ? -6.260 -8.817 18.144 1.00 98.38 100 GLU A C 1
ATOM 814 O O . GLU A 1 100 ? -6.068 -8.299 19.242 1.00 98.38 100 GLU A O 1
ATOM 819 N N . VAL A 1 101 ? -6.225 -8.126 17.008 1.00 98.56 101 VAL A N 1
ATOM 820 C CA . VAL A 1 101 ? -5.874 -6.709 16.923 1.00 98.56 101 VAL A CA 1
ATOM 821 C C . VAL A 1 101 ? -7.042 -5.947 16.326 1.00 98.56 101 VAL A C 1
ATOM 823 O O . VAL A 1 101 ? -7.536 -6.285 15.248 1.00 98.56 101 VAL A O 1
ATOM 826 N N . VAL A 1 102 ? -7.466 -4.902 17.032 1.00 98.44 102 VAL A N 1
ATOM 827 C CA . VAL A 1 102 ? -8.423 -3.916 16.533 1.00 98.44 102 VAL A CA 1
ATOM 828 C C . VAL A 1 102 ? -7.648 -2.813 15.825 1.00 98.44 102 VAL A C 1
ATOM 830 O O . VAL A 1 102 ? -6.765 -2.192 16.413 1.00 98.44 102 VAL A O 1
ATOM 833 N N . PHE A 1 103 ? -8.004 -2.572 14.571 1.00 98.69 103 PHE A N 1
ATOM 834 C CA . PHE A 1 103 ? -7.500 -1.480 13.754 1.00 98.69 103 PHE A CA 1
ATOM 835 C C . PHE A 1 103 ? -8.573 -0.407 13.669 1.00 98.69 103 PHE A C 1
ATOM 837 O O . PHE A 1 103 ? -9.725 -0.729 13.376 1.00 98.69 103 PHE A O 1
ATOM 844 N N . LYS A 1 104 ? -8.196 0.849 13.907 1.00 98.50 104 LYS A N 1
ATOM 845 C CA . LYS A 1 104 ? -9.078 2.010 13.782 1.00 98.50 104 LYS A CA 1
ATOM 846 C C . LYS A 1 104 ? -8.393 3.143 13.042 1.00 98.50 104 LYS A C 1
ATOM 848 O O . LYS A 1 104 ? -7.214 3.422 13.281 1.00 98.50 104 LYS A O 1
ATOM 853 N N . TRP A 1 105 ? -9.146 3.825 12.196 1.00 98.69 105 TRP A N 1
ATOM 854 C CA . TRP A 1 105 ? -8.687 4.985 11.441 1.00 98.69 105 TRP A CA 1
ATOM 855 C C . TRP A 1 105 ? -9.843 5.943 11.159 1.00 98.69 105 TRP A C 1
ATOM 857 O O . TRP A 1 105 ? -11.016 5.612 11.320 1.00 98.69 105 TRP A O 1
ATOM 867 N N . THR A 1 106 ? -9.479 7.137 10.720 1.00 98.38 106 THR A N 1
ATOM 868 C CA . THR A 1 106 ? -10.381 8.151 10.177 1.00 98.38 106 THR A CA 1
ATOM 869 C C . THR A 1 106 ? -9.902 8.509 8.779 1.00 98.38 106 THR A C 1
ATOM 871 O O . THR A 1 106 ? -8.722 8.338 8.457 1.00 98.38 106 THR A O 1
ATOM 874 N N . CYS A 1 107 ? -10.815 8.949 7.929 1.00 98.19 107 CYS A N 1
ATOM 875 C CA . CYS A 1 107 ? -10.501 9.394 6.582 1.00 98.19 107 CYS A CA 1
ATOM 876 C C . CYS A 1 107 ? -11.622 10.307 6.107 1.00 98.19 107 CYS A C 1
ATOM 878 O O . CYS A 1 107 ? -12.773 10.124 6.503 1.00 98.19 107 CYS A O 1
ATOM 880 N N . THR A 1 108 ? -11.271 11.258 5.260 1.00 97.88 108 THR A N 1
ATOM 881 C CA . THR A 1 108 ? -12.207 12.153 4.591 1.00 97.88 108 THR A CA 1
ATOM 882 C C . THR A 1 108 ? -11.968 12.099 3.096 1.00 97.88 108 THR A C 1
ATOM 884 O O . THR A 1 108 ? -10.984 11.527 2.625 1.00 97.88 108 THR A O 1
ATOM 887 N N . ASP A 1 109 ? -12.909 12.665 2.365 1.00 98.06 109 ASP A N 1
ATOM 888 C CA . ASP A 1 109 ? -12.830 12.857 0.933 1.00 98.06 109 ASP A CA 1
ATOM 889 C C . ASP A 1 109 ? -13.103 14.343 0.643 1.00 98.06 109 ASP A C 1
ATOM 891 O O . ASP A 1 109 ? -14.005 14.903 1.283 1.00 98.06 109 ASP A O 1
ATOM 895 N N . PRO A 1 110 ? -12.344 15.014 -0.244 1.00 97.56 110 PRO A N 1
ATOM 896 C CA . PRO A 1 110 ? -12.525 16.443 -0.509 1.00 97.56 110 PRO A CA 1
ATOM 897 C C . PRO A 1 110 ? -13.924 16.803 -1.028 1.00 97.56 110 PRO A C 1
ATOM 899 O O . PRO A 1 110 ? -14.426 17.898 -0.750 1.00 97.56 110 PRO A O 1
ATOM 902 N N . GLU A 1 111 ? -14.567 15.885 -1.745 1.00 97.38 111 GLU A N 1
ATOM 903 C CA . GLU A 1 111 ? -15.929 15.993 -2.263 1.00 97.38 111 GLU A CA 1
ATOM 904 C C . GLU A 1 111 ? -16.977 15.404 -1.302 1.00 97.38 111 GLU A C 1
ATOM 906 O O . GLU A 1 111 ? -18.182 15.529 -1.537 1.00 97.38 111 GLU A O 1
ATOM 911 N N . ASN A 1 112 ? -16.531 14.849 -0.169 1.00 95.69 112 ASN A N 1
ATOM 912 C CA . ASN A 1 112 ? -17.345 14.131 0.807 1.00 95.69 112 ASN A CA 1
ATOM 913 C C . ASN A 1 112 ? -18.057 12.917 0.180 1.00 95.69 112 ASN A C 1
ATOM 915 O O . ASN A 1 112 ? -19.207 12.605 0.522 1.00 95.69 112 ASN A O 1
ATOM 919 N N . ASP A 1 113 ? -17.371 12.236 -0.741 1.00 97.06 113 ASP A N 1
ATOM 920 C CA . ASP A 1 113 ? -17.840 10.984 -1.316 1.00 97.06 113 ASP A CA 1
ATOM 921 C C . ASP A 1 113 ? -17.815 9.834 -0.292 1.00 97.06 113 ASP A C 1
ATOM 923 O O . ASP A 1 113 ? -16.962 9.785 0.600 1.00 97.06 113 ASP A O 1
ATOM 927 N N . PRO A 1 114 ? -18.732 8.854 -0.412 1.00 97.12 114 PRO A N 1
ATOM 928 C CA . PRO A 1 114 ? -18.669 7.630 0.375 1.00 97.12 114 PRO A CA 1
ATOM 929 C C . PRO A 1 114 ? -17.368 6.857 0.136 1.00 97.12 114 PRO A C 1
ATOM 931 O O . PRO A 1 114 ? -17.015 6.551 -1.005 1.00 97.12 114 PRO A O 1
ATOM 934 N N . LEU A 1 115 ? -16.715 6.456 1.227 1.00 98.25 115 LEU A N 1
ATOM 935 C CA . LEU A 1 115 ? -15.445 5.739 1.184 1.00 98.25 115 LEU A CA 1
ATOM 936 C C . LEU A 1 115 ? -15.591 4.242 1.474 1.00 98.25 115 LEU A C 1
ATOM 938 O O . LEU A 1 115 ? -16.383 3.801 2.312 1.00 98.25 115 LEU A O 1
ATOM 942 N N . VAL A 1 116 ? -14.764 3.453 0.794 1.00 98.12 116 VAL A N 1
ATOM 943 C CA . VAL A 1 116 ? -14.559 2.024 1.041 1.00 98.12 116 VAL A CA 1
ATOM 944 C C . VAL A 1 116 ? -13.079 1.779 1.307 1.00 98.12 116 VAL A C 1
ATOM 946 O O . VAL A 1 116 ? -12.225 2.317 0.610 1.00 98.12 116 VAL A O 1
ATOM 949 N N . PHE A 1 117 ? -12.760 0.945 2.295 1.00 98.62 117 PHE A N 1
ATOM 950 C CA . PHE A 1 117 ? -11.391 0.723 2.743 1.00 98.62 117 PHE A CA 1
ATOM 951 C C . PHE A 1 117 ? -10.929 -0.723 2.595 1.00 98.62 117 PHE A C 1
ATOM 953 O O . PHE A 1 117 ? -11.671 -1.677 2.864 1.00 98.62 117 PHE A O 1
ATOM 960 N N . ASP A 1 118 ? -9.644 -0.848 2.279 1.00 98.06 118 ASP A N 1
ATOM 961 C CA . ASP A 1 118 ? -8.873 -2.081 2.337 1.00 98.06 118 ASP A CA 1
ATOM 962 C C . ASP A 1 118 ? -7.813 -1.961 3.433 1.00 98.06 118 ASP A C 1
ATOM 964 O O . ASP A 1 118 ? -7.031 -1.008 3.457 1.00 98.06 118 ASP A O 1
ATOM 968 N N . ILE A 1 119 ? -7.737 -2.949 4.324 1.00 98.44 119 ILE A N 1
ATOM 969 C CA . ILE A 1 119 ? -6.622 -3.072 5.265 1.00 98.44 119 ILE A CA 1
ATOM 970 C C . ILE A 1 119 ? -5.580 -4.026 4.695 1.00 98.44 119 ILE A C 1
ATOM 972 O O . ILE A 1 119 ? -5.856 -5.188 4.384 1.00 98.44 119 ILE A O 1
ATOM 976 N N . TRP A 1 120 ? -4.357 -3.525 4.591 1.00 97.94 120 TRP A N 1
ATOM 977 C CA . TRP A 1 120 ? -3.194 -4.257 4.119 1.00 97.94 120 TRP A CA 1
ATOM 978 C C . TRP A 1 120 ? -2.325 -4.630 5.308 1.00 97.94 120 TRP A C 1
ATOM 980 O O . TRP A 1 120 ? -2.019 -3.769 6.129 1.00 97.94 120 TRP A O 1
ATOM 990 N N . VAL A 1 121 ? -1.906 -5.892 5.400 1.00 98.31 121 VAL A N 1
ATOM 991 C CA . VAL A 1 121 ? -1.044 -6.387 6.482 1.00 98.31 121 VAL A CA 1
ATOM 992 C C . VAL A 1 121 ? 0.046 -7.303 5.929 1.00 98.31 121 VAL A C 1
ATOM 994 O O . VAL A 1 121 ? -0.154 -8.028 4.953 1.00 98.31 121 VAL A O 1
ATOM 997 N N . GLY A 1 122 ? 1.222 -7.281 6.549 1.00 97.38 122 GLY A N 1
ATOM 998 C CA . GLY A 1 122 ? 2.364 -8.107 6.161 1.00 97.38 122 GLY A CA 1
ATOM 999 C C . GLY A 1 122 ? 3.446 -8.155 7.233 1.00 97.38 122 GLY A C 1
ATOM 1000 O O . GLY A 1 122 ? 3.356 -7.480 8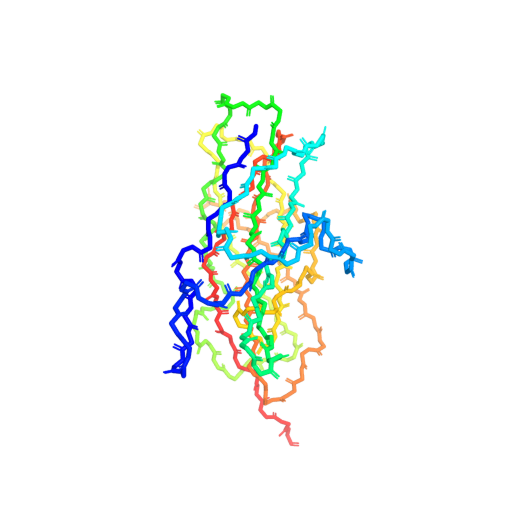.253 1.00 97.38 122 GLY A O 1
ATOM 1001 N N . GLN A 1 123 ? 4.483 -8.964 7.010 1.00 96.38 123 GLN A N 1
ATOM 1002 C CA . GLN A 1 123 ? 5.632 -9.092 7.929 1.00 96.38 123 GLN A CA 1
ATOM 1003 C C . GLN A 1 123 ? 6.831 -8.221 7.516 1.00 96.38 123 GLN A C 1
ATOM 1005 O O . GLN A 1 123 ? 7.883 -8.259 8.146 1.00 96.38 123 GLN A O 1
ATOM 1010 N N . SER A 1 124 ? 6.677 -7.433 6.451 1.00 94.00 124 SER A N 1
ATOM 1011 C CA . SER A 1 124 ? 7.658 -6.473 5.946 1.00 94.00 124 SER A CA 1
ATOM 1012 C C . SER A 1 124 ? 6.930 -5.244 5.398 1.00 94.00 124 SER A C 1
ATOM 1014 O O . SER A 1 124 ? 5.819 -5.367 4.878 1.00 94.00 124 SER A O 1
ATOM 1016 N N . ARG A 1 125 ? 7.587 -4.076 5.438 1.00 91.75 125 ARG A N 1
ATOM 1017 C CA . ARG A 1 125 ? 7.111 -2.835 4.798 1.00 91.75 125 ARG A CA 1
ATOM 1018 C C . ARG A 1 125 ? 6.934 -2.971 3.280 1.00 91.75 125 ARG A C 1
ATOM 1020 O O . ARG A 1 125 ? 6.183 -2.202 2.695 1.00 91.75 125 ARG A O 1
ATOM 1027 N N . THR A 1 126 ? 7.609 -3.926 2.641 1.00 86.69 126 THR A N 1
ATOM 1028 C CA . THR A 1 126 ? 7.569 -4.136 1.182 1.00 86.69 126 THR A CA 1
ATOM 1029 C C . THR A 1 126 ? 6.658 -5.289 0.752 1.00 86.69 126 THR A C 1
ATOM 1031 O O . THR A 1 126 ? 6.379 -5.439 -0.435 1.00 86.69 126 THR A O 1
ATOM 1034 N N . ALA A 1 127 ? 6.157 -6.090 1.700 1.00 87.38 127 ALA A N 1
ATOM 1035 C CA . ALA A 1 127 ? 5.378 -7.300 1.429 1.00 87.38 127 ALA A CA 1
ATOM 1036 C C . ALA A 1 127 ? 4.046 -7.302 2.196 1.00 87.38 127 ALA A C 1
ATOM 1038 O O . ALA A 1 127 ? 3.773 -8.185 3.012 1.00 87.38 127 ALA A O 1
ATOM 1039 N N . LEU A 1 128 ? 3.226 -6.283 1.937 1.00 93.62 128 LEU A N 1
ATOM 1040 C CA . LEU A 1 128 ? 1.857 -6.175 2.436 1.00 93.62 128 LEU A CA 1
ATOM 1041 C C . LEU A 1 128 ? 0.878 -6.844 1.461 1.00 93.62 128 LEU A C 1
ATOM 1043 O O . LEU A 1 128 ? 1.042 -6.737 0.245 1.00 93.62 128 LEU A O 1
ATOM 1047 N N . ASN A 1 129 ? -0.160 -7.488 1.994 1.00 93.19 129 ASN A N 1
ATOM 1048 C CA . ASN A 1 129 ? -1.285 -8.022 1.224 1.00 93.19 129 ASN A CA 1
ATOM 1049 C C . ASN A 1 129 ? -2.602 -7.556 1.845 1.00 93.19 129 ASN A C 1
ATOM 1051 O O . ASN A 1 129 ? -2.654 -7.304 3.049 1.00 93.19 129 ASN A O 1
ATOM 1055 N N . ILE A 1 130 ? -3.667 -7.482 1.045 1.00 95.69 130 ILE A N 1
ATOM 1056 C CA . ILE A 1 130 ? -5.014 -7.200 1.551 1.00 95.69 130 ILE A CA 1
ATOM 1057 C C . ILE A 1 130 ? -5.399 -8.293 2.552 1.00 95.69 130 ILE A C 1
ATOM 1059 O O . ILE A 1 130 ? -5.537 -9.461 2.193 1.00 95.69 130 ILE A O 1
ATOM 1063 N N . ALA A 1 131 ? -5.566 -7.905 3.812 1.00 97.88 131 ALA A N 1
ATOM 1064 C CA . ALA A 1 131 ? -6.051 -8.778 4.873 1.00 97.88 131 ALA A CA 1
ATOM 1065 C C . ALA A 1 131 ? -7.583 -8.756 4.956 1.00 97.88 131 ALA A C 1
ATOM 1067 O O . ALA A 1 131 ? -8.199 -9.765 5.298 1.00 97.88 131 ALA A O 1
ATOM 1068 N N . LYS A 1 132 ? -8.203 -7.615 4.631 1.00 98.31 132 LYS A N 1
ATOM 1069 C CA . LYS A 1 132 ? -9.656 -7.457 4.506 1.00 98.31 132 LYS A CA 1
ATOM 1070 C C . LYS A 1 132 ? -9.970 -6.269 3.597 1.00 98.31 132 LYS A C 1
ATOM 1072 O O . LYS A 1 132 ? -9.240 -5.284 3.607 1.00 98.31 132 LYS A O 1
ATOM 1077 N N . SER A 1 133 ? -11.048 -6.384 2.830 1.00 97.62 133 SER A N 1
ATOM 1078 C CA . SER A 1 133 ? -11.497 -5.398 1.842 1.00 97.62 133 SER A CA 1
ATOM 1079 C C . SER A 1 133 ? -12.976 -5.073 2.041 1.00 97.62 133 SER A C 1
ATOM 1081 O O . SER A 1 133 ? -13.692 -5.837 2.699 1.00 97.62 133 SER A O 1
ATOM 1083 N N . GLY A 1 134 ? -13.432 -3.958 1.474 1.00 97.19 134 GLY A N 1
ATOM 1084 C CA . GLY A 1 134 ? -14.852 -3.603 1.441 1.00 97.19 134 GLY A CA 1
ATOM 1085 C C . GLY A 1 134 ? -15.377 -3.019 2.751 1.00 97.19 134 GLY A C 1
ATOM 1086 O O . GLY A 1 134 ? -16.568 -3.125 3.034 1.00 97.19 134 GLY A O 1
ATOM 1087 N N . ILE A 1 135 ? -14.504 -2.453 3.584 1.00 98.44 135 ILE A N 1
ATOM 1088 C CA . ILE A 1 135 ? -14.896 -1.866 4.868 1.00 98.44 135 ILE A CA 1
ATOM 1089 C C . ILE A 1 135 ? -15.513 -0.495 4.591 1.00 98.44 135 ILE A C 1
ATOM 1091 O O . ILE A 1 135 ? -14.856 0.353 4.010 1.00 98.44 135 ILE A O 1
ATOM 1095 N N . ASN A 1 136 ? -16.762 -0.270 4.988 1.00 97.69 136 ASN A N 1
ATOM 1096 C CA . ASN A 1 136 ? -17.479 0.991 4.734 1.00 97.69 136 ASN A CA 1
ATOM 1097 C C . ASN A 1 136 ? -18.405 1.407 5.890 1.00 97.69 136 ASN A C 1
ATOM 1099 O O . ASN A 1 136 ? -19.205 2.328 5.761 1.00 97.69 136 ASN A O 1
ATOM 1103 N N . THR A 1 137 ? -18.326 0.702 7.017 1.00 96.88 137 THR A N 1
ATOM 1104 C CA . THR A 1 137 ? -19.098 0.999 8.222 1.00 96.88 137 THR A CA 1
ATOM 1105 C C . THR A 1 137 ? -18.230 1.751 9.215 1.00 96.88 137 THR A C 1
ATOM 1107 O O . THR A 1 137 ? -17.099 1.336 9.478 1.00 96.88 137 THR A O 1
ATOM 1110 N N . PHE A 1 138 ? -18.786 2.796 9.813 1.00 97.50 138 PHE A N 1
ATOM 1111 C CA . PHE A 1 138 ? -18.121 3.610 10.821 1.00 97.50 138 PHE A CA 1
ATOM 1112 C C . PHE A 1 138 ? -19.002 3.796 12.054 1.00 97.50 138 PHE A C 1
ATOM 1114 O O . PHE A 1 138 ? -20.225 3.648 12.008 1.00 97.50 138 PHE A O 1
ATOM 1121 N N . ASN A 1 139 ? -18.355 4.173 13.151 1.00 97.00 139 ASN A N 1
ATOM 1122 C CA . ASN A 1 139 ? -18.995 4.750 14.320 1.00 97.00 139 ASN A CA 1
ATOM 1123 C C . ASN A 1 139 ? -18.697 6.250 14.357 1.00 97.00 139 ASN A C 1
ATOM 1125 O O . ASN A 1 139 ? -17.620 6.684 13.957 1.00 97.00 139 ASN A O 1
ATOM 1129 N N . LEU A 1 140 ? -19.637 7.048 14.861 1.00 96.81 140 LEU A N 1
ATOM 1130 C CA . LEU A 1 140 ? -19.378 8.461 15.127 1.00 96.81 140 LEU A CA 1
ATOM 1131 C C . LEU A 1 140 ? -18.759 8.609 16.517 1.00 96.81 140 LEU A C 1
ATOM 1133 O O . LEU A 1 140 ? -19.437 8.414 17.527 1.00 96.81 140 LEU A O 1
ATOM 1137 N N . GLU A 1 141 ? -17.489 8.997 16.571 1.00 96.50 141 GLU A N 1
ATOM 1138 C CA . GLU A 1 141 ? -16.789 9.329 17.812 1.00 96.50 141 GLU A CA 1
ATOM 1139 C C . GLU A 1 141 ? -16.527 10.843 17.822 1.00 96.50 141 GLU A C 1
ATOM 1141 O O . GLU A 1 141 ? -15.805 11.371 16.981 1.00 96.50 141 GLU A O 1
ATOM 1146 N N . ASN A 1 142 ? -17.162 11.579 18.744 1.00 94.00 142 ASN A N 1
ATOM 1147 C CA . ASN A 1 142 ? -17.070 13.048 18.832 1.00 94.00 142 ASN A CA 1
ATOM 1148 C C . ASN A 1 142 ? -17.397 13.796 17.520 1.00 94.00 142 ASN A C 1
ATOM 1150 O O . ASN A 1 142 ? -16.831 14.851 17.244 1.00 94.00 142 ASN A O 1
ATOM 1154 N N . GLY A 1 143 ? -18.325 13.261 16.720 1.00 93.19 143 GLY A N 1
ATOM 1155 C CA . GLY A 1 143 ? -18.732 13.854 15.441 1.00 93.19 143 GLY A CA 1
ATOM 1156 C C . GLY A 1 143 ? -17.793 13.551 14.270 1.00 93.19 143 GLY A C 1
ATOM 1157 O O . GLY A 1 143 ? -17.995 14.106 13.196 1.00 93.19 143 GLY A O 1
ATOM 1158 N N . VAL A 1 144 ? -16.801 12.678 14.462 1.00 95.19 144 VAL A N 1
ATOM 1159 C CA . VAL A 1 144 ? -15.891 12.201 13.415 1.00 95.19 144 VAL A CA 1
ATOM 1160 C C . VAL A 1 144 ? -16.232 10.753 13.072 1.00 95.19 144 VAL A C 1
ATOM 1162 O O . VAL A 1 144 ? -16.499 9.947 13.966 1.00 95.19 144 VAL A O 1
ATOM 1165 N N . GLU A 1 145 ? -16.224 10.422 11.783 1.00 97.69 145 GLU A N 1
ATOM 1166 C CA . GLU A 1 145 ? -16.369 9.045 11.312 1.00 97.69 145 GLU A CA 1
ATOM 1167 C C . GLU A 1 145 ? -15.108 8.238 11.639 1.00 97.69 145 GLU A C 1
ATOM 1169 O O . GLU A 1 145 ? -14.019 8.511 11.128 1.00 97.69 145 GLU A O 1
ATOM 1174 N N . VAL A 1 146 ? -15.256 7.237 12.506 1.00 98.44 146 VAL A N 1
ATOM 1175 C CA . VAL A 1 146 ? -14.198 6.300 12.885 1.00 98.44 146 VAL A CA 1
ATOM 1176 C C . VAL A 1 146 ? -14.534 4.925 12.334 1.00 98.44 146 VAL A C 1
ATOM 1178 O O . VAL A 1 146 ? -15.523 4.295 12.715 1.00 98.44 146 VAL A O 1
ATOM 1181 N N . TYR A 1 147 ? -13.677 4.452 11.442 1.00 98.50 147 TYR A N 1
ATOM 1182 C CA . TYR A 1 147 ? -13.762 3.139 10.827 1.00 98.50 147 TYR A CA 1
ATOM 1183 C C . TYR A 1 147 ? -12.948 2.146 11.645 1.00 98.50 147 TYR A C 1
ATOM 1185 O O . TYR A 1 147 ? -11.895 2.489 12.190 1.00 98.50 147 TYR A O 1
ATOM 1193 N N . GLU A 1 148 ? -13.421 0.904 11.723 1.00 98.31 148 GLU A N 1
ATOM 1194 C CA . GLU A 1 148 ? -12.725 -0.134 12.470 1.00 98.31 148 GLU A CA 1
ATOM 1195 C C . GLU A 1 148 ? -12.857 -1.523 11.851 1.00 98.31 148 GLU A C 1
ATOM 1197 O O . GLU A 1 148 ? -13.824 -1.862 11.168 1.00 98.31 148 GLU A O 1
ATOM 1202 N N . THR A 1 149 ? -11.866 -2.366 12.122 1.00 98.50 149 THR A N 1
ATOM 1203 C CA . THR A 1 149 ? -11.969 -3.807 11.907 1.00 98.50 149 THR A CA 1
ATOM 1204 C C . THR A 1 149 ? -11.076 -4.553 12.884 1.00 98.50 149 THR A C 1
ATOM 1206 O O . THR A 1 149 ? -10.030 -4.062 13.299 1.00 98.50 149 THR A O 1
ATOM 1209 N N . THR A 1 150 ? -11.449 -5.787 13.196 1.00 98.44 150 THR A N 1
ATOM 1210 C CA . THR A 1 150 ? -10.625 -6.697 13.990 1.00 98.44 150 THR A CA 1
ATOM 1211 C C . THR A 1 150 ? -10.054 -7.779 13.088 1.00 98.44 150 THR A C 1
ATOM 1213 O O . THR A 1 150 ? -10.778 -8.351 12.270 1.00 98.44 150 THR A O 1
ATOM 1216 N N . LEU A 1 151 ? -8.757 -8.049 13.221 1.00 98.50 151 LEU A N 1
ATOM 1217 C CA . LEU A 1 151 ? -8.095 -9.192 12.596 1.00 98.50 151 LEU A CA 1
ATOM 1218 C C . LEU A 1 151 ? -7.494 -10.068 13.690 1.00 98.50 151 LEU A C 1
ATOM 1220 O O . LEU A 1 151 ? -6.968 -9.566 14.681 1.00 98.50 151 LEU A O 1
ATOM 1224 N N . SER A 1 152 ? -7.548 -11.379 13.500 1.00 97.88 152 SER A N 1
ATOM 1225 C CA . SER A 1 152 ? -7.010 -12.357 14.440 1.00 97.88 152 SER A CA 1
ATOM 1226 C C . SER A 1 152 ? -6.040 -13.313 13.748 1.00 97.88 152 SER A C 1
ATOM 1228 O O . SER A 1 152 ? -5.913 -13.334 12.524 1.00 97.88 152 SER A O 1
ATOM 1230 N N . GLY A 1 153 ? -5.315 -14.105 14.539 1.00 96.50 153 GLY A N 1
ATOM 1231 C CA . GLY A 1 153 ? -4.408 -15.131 14.016 1.00 96.50 153 GLY A CA 1
ATOM 1232 C C . GLY A 1 153 ? -2.958 -14.680 13.839 1.00 96.50 153 GLY A C 1
ATOM 1233 O O . GLY A 1 153 ? -2.147 -15.458 13.334 1.00 96.50 153 GLY A O 1
ATOM 1234 N N . PHE A 1 154 ? -2.592 -13.488 14.319 1.00 98.00 154 PHE A N 1
ATOM 1235 C CA . PHE A 1 154 ? -1.193 -13.059 14.380 1.00 98.00 154 PHE A CA 1
ATOM 1236 C C . PHE A 1 154 ? -0.357 -14.044 15.210 1.00 98.00 154 PHE A C 1
ATOM 1238 O O . PHE A 1 154 ? -0.853 -14.658 16.155 1.00 98.00 154 PHE A O 1
ATOM 1245 N N . ARG A 1 155 ? 0.903 -14.265 14.834 1.00 98.00 155 ARG A N 1
ATOM 1246 C CA . ARG A 1 155 ? 1.826 -15.161 15.552 1.00 98.00 155 ARG A CA 1
ATOM 1247 C C . ARG A 1 155 ? 2.471 -14.399 16.702 1.00 98.00 155 ARG A C 1
ATOM 1249 O O . ARG A 1 155 ? 2.735 -13.223 16.527 1.00 98.00 155 ARG A O 1
ATOM 1256 N N . PHE A 1 156 ? 2.749 -15.075 17.816 1.00 98.06 156 PHE A N 1
ATOM 1257 C CA . PHE A 1 156 ? 3.485 -14.488 18.939 1.00 98.06 156 PHE A CA 1
ATOM 1258 C C . PHE A 1 156 ? 4.897 -14.057 18.536 1.00 98.06 156 PHE A C 1
ATOM 1260 O O . PHE A 1 156 ? 5.509 -14.687 17.669 1.00 98.06 156 PHE A O 1
ATOM 1267 N N . ASP A 1 157 ? 5.406 -13.029 19.217 1.00 97.62 157 ASP A N 1
ATOM 1268 C CA . ASP A 1 157 ? 6.760 -12.491 19.043 1.00 97.62 157 ASP A CA 1
ATOM 1269 C C . ASP A 1 157 ? 7.113 -12.217 17.567 1.00 97.62 157 ASP A C 1
ATOM 1271 O O . ASP A 1 157 ? 8.143 -12.645 17.030 1.00 97.62 157 ASP A O 1
ATOM 1275 N N . LYS A 1 158 ? 6.181 -11.568 16.856 1.00 98.06 158 LYS A N 1
ATOM 1276 C CA . LYS A 1 158 ? 6.366 -11.133 15.474 1.00 98.06 158 LYS A CA 1
ATOM 1277 C C . LYS A 1 158 ? 6.024 -9.670 15.279 1.00 98.06 158 LYS A C 1
ATOM 1279 O O . LYS A 1 158 ? 5.068 -9.139 15.840 1.00 98.06 158 LYS A O 1
ATOM 1284 N N . ASP A 1 159 ? 6.814 -9.078 14.394 1.00 98.31 159 ASP A N 1
ATOM 1285 C CA . ASP A 1 159 ? 6.566 -7.778 13.808 1.00 98.31 159 ASP A CA 1
ATOM 1286 C C . ASP A 1 159 ? 5.586 -7.903 12.645 1.00 98.31 159 ASP A C 1
ATOM 1288 O O . ASP A 1 159 ? 5.724 -8.769 11.772 1.00 98.31 159 ASP A O 1
ATOM 1292 N N . TYR A 1 160 ? 4.621 -6.994 12.630 1.00 98.56 160 TYR A N 1
ATOM 1293 C CA . TYR A 1 160 ? 3.665 -6.818 11.556 1.00 98.56 160 TYR A CA 1
ATOM 1294 C C . TYR A 1 160 ? 3.632 -5.359 11.131 1.00 98.56 160 TYR A C 1
ATOM 1296 O O . TYR A 1 160 ? 3.803 -4.444 11.936 1.00 98.56 160 TYR A O 1
ATOM 1304 N N . PHE A 1 161 ? 3.398 -5.159 9.845 1.00 98.56 161 PHE A N 1
ATOM 1305 C CA . PHE A 1 161 ? 3.235 -3.864 9.218 1.00 98.56 161 PHE A CA 1
ATOM 1306 C C . PHE A 1 161 ? 1.833 -3.786 8.648 1.00 98.56 161 PHE A C 1
ATOM 1308 O O . PHE A 1 161 ? 1.332 -4.784 8.125 1.00 98.56 161 PHE A O 1
ATOM 1315 N N . TRP A 1 162 ? 1.212 -2.619 8.743 1.00 98.62 162 TRP A N 1
ATOM 1316 C CA . TRP A 1 162 ? -0.134 -2.415 8.242 1.00 98.62 162 TRP A CA 1
ATOM 1317 C C . TRP A 1 162 ? -0.323 -1.017 7.663 1.00 98.62 162 TRP A C 1
ATOM 1319 O O . TRP A 1 162 ? 0.378 -0.072 8.032 1.00 98.62 162 TRP A O 1
ATOM 1329 N N . MET A 1 163 ? -1.266 -0.908 6.734 1.00 98.12 163 MET A N 1
ATOM 1330 C CA . MET A 1 163 ? -1.755 0.364 6.214 1.00 98.12 163 MET A CA 1
ATOM 1331 C C . MET A 1 163 ? -3.214 0.237 5.775 1.00 98.12 163 MET A C 1
ATOM 1333 O O . MET A 1 163 ? -3.701 -0.870 5.530 1.00 98.12 163 MET A O 1
ATOM 1337 N N . ILE A 1 164 ? -3.886 1.374 5.638 1.00 98.56 164 ILE A N 1
ATOM 1338 C CA . ILE A 1 164 ? -5.227 1.470 5.063 1.00 98.56 164 ILE A CA 1
ATOM 1339 C C . ILE A 1 164 ? -5.127 2.067 3.668 1.00 98.56 164 ILE A C 1
ATOM 1341 O O . ILE A 1 164 ? -4.430 3.060 3.473 1.00 98.56 164 ILE A O 1
ATOM 1345 N N . GLY A 1 165 ? -5.831 1.476 2.711 1.00 97.94 165 GLY A N 1
ATOM 1346 C CA . GLY A 1 165 ? -6.163 2.133 1.457 1.00 97.94 165 GLY A CA 1
ATOM 1347 C C . GLY A 1 165 ? -7.617 2.578 1.461 1.00 97.94 165 GLY A C 1
ATOM 1348 O O . GLY A 1 165 ? -8.490 1.788 1.810 1.00 97.94 165 GLY A O 1
ATOM 1349 N N . ALA A 1 166 ? -7.858 3.835 1.111 1.00 98.19 166 ALA A N 1
ATOM 1350 C CA . ALA A 1 166 ? -9.173 4.440 0.967 1.00 98.19 166 ALA A CA 1
ATOM 1351 C C . ALA A 1 166 ? -9.533 4.540 -0.511 1.00 98.19 166 ALA A C 1
ATOM 1353 O O . ALA A 1 166 ? -8.700 4.971 -1.306 1.00 98.19 166 ALA A O 1
ATOM 1354 N N . LYS A 1 167 ? -10.761 4.161 -0.857 1.00 96.75 167 LYS A N 1
ATOM 1355 C CA . LYS A 1 167 ? -11.313 4.205 -2.207 1.00 96.75 167 LYS A CA 1
ATOM 1356 C C . LYS A 1 167 ? -12.594 5.030 -2.227 1.00 96.75 167 LYS A C 1
ATOM 1358 O O . LYS A 1 167 ? -13.478 4.761 -1.414 1.00 96.75 167 LYS A O 1
ATOM 1363 N N . ASP A 1 168 ? -12.710 5.959 -3.168 1.00 96.12 168 ASP A N 1
ATOM 1364 C CA . ASP A 1 168 ? -13.963 6.676 -3.431 1.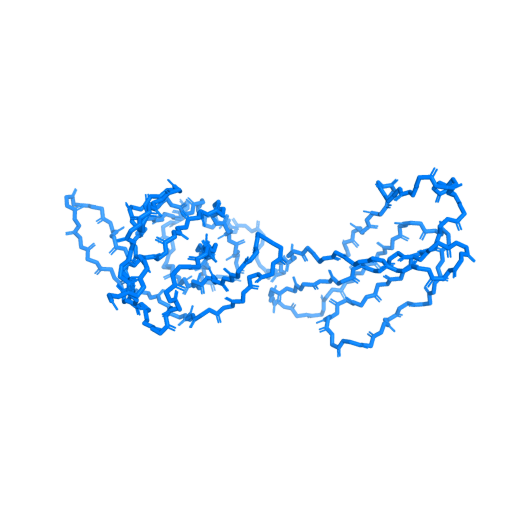00 96.12 168 ASP A CA 1
ATOM 1365 C C . ASP A 1 168 ? -14.876 5.910 -4.414 1.00 96.12 168 ASP A C 1
ATOM 1367 O O . ASP A 1 168 ? -14.603 4.775 -4.836 1.00 96.12 168 ASP A O 1
ATOM 1371 N N . VAL A 1 169 ? -15.983 6.544 -4.799 1.00 93.81 169 VAL A N 1
ATOM 1372 C CA . VAL A 1 169 ? -16.986 5.969 -5.705 1.00 93.81 169 VAL A CA 1
ATOM 1373 C C . VAL A 1 169 ? -16.546 5.911 -7.173 1.00 93.81 169 VAL A C 1
ATOM 1375 O O . VAL A 1 169 ? -17.070 5.075 -7.915 1.00 93.81 169 VAL A O 1
ATOM 1378 N N . VAL A 1 170 ? -15.586 6.738 -7.606 1.00 92.50 170 VAL A N 1
ATOM 1379 C CA . VAL A 1 170 ? -15.054 6.734 -8.988 1.00 92.50 170 VAL A CA 1
ATOM 1380 C C . VAL A 1 170 ? -13.811 5.855 -9.147 1.00 92.50 170 VAL A C 1
ATOM 1382 O O . VAL A 1 170 ? -13.383 5.555 -10.264 1.00 92.50 170 VAL A O 1
ATOM 1385 N N . GLY A 1 171 ? -13.265 5.383 -8.030 1.00 91.81 171 GLY A N 1
ATOM 1386 C CA . GLY A 1 171 ? -12.141 4.469 -7.957 1.00 91.81 171 GLY A CA 1
ATOM 1387 C C . GLY A 1 171 ? -10.795 5.124 -7.690 1.00 91.81 171 GLY A C 1
ATOM 1388 O O . GLY A 1 171 ? -9.793 4.406 -7.780 1.00 91.81 171 GLY A O 1
ATOM 1389 N N . ASN A 1 172 ? -10.741 6.416 -7.344 1.00 94.19 172 ASN A N 1
ATOM 1390 C CA . ASN A 1 172 ? -9.506 6.975 -6.808 1.00 94.19 172 ASN A CA 1
ATOM 1391 C C . ASN A 1 172 ? -9.139 6.229 -5.533 1.00 94.19 172 ASN A C 1
ATOM 1393 O O . ASN A 1 172 ? -10.004 5.754 -4.795 1.00 94.19 172 ASN A O 1
ATOM 1397 N N . TYR A 1 173 ? -7.838 6.107 -5.293 1.00 95.75 173 TYR A N 1
ATOM 1398 C CA . TYR A 1 173 ? -7.340 5.284 -4.211 1.00 95.75 173 TYR A CA 1
ATOM 1399 C C . TYR A 1 173 ? -6.110 5.904 -3.557 1.00 95.75 173 TYR A C 1
ATOM 1401 O O . TYR A 1 173 ? -5.081 6.100 -4.208 1.00 95.75 173 TYR A O 1
ATOM 1409 N N . THR A 1 174 ? -6.209 6.158 -2.255 1.00 96.38 174 THR A N 1
ATOM 1410 C CA . THR A 1 174 ? -5.144 6.752 -1.440 1.00 96.38 174 THR A CA 1
ATOM 1411 C C . THR A 1 174 ? -4.725 5.777 -0.353 1.00 96.38 174 THR A C 1
ATOM 1413 O O . THR A 1 174 ? -5.552 5.288 0.412 1.00 96.38 174 THR A O 1
ATOM 1416 N N . VAL A 1 175 ? -3.425 5.497 -0.253 1.00 95.81 175 VAL A N 1
ATOM 1417 C CA . VAL A 1 175 ? -2.862 4.684 0.837 1.00 95.81 175 VAL A CA 1
ATOM 1418 C C . VAL A 1 175 ? -2.330 5.561 1.961 1.00 95.81 175 VAL A C 1
ATOM 1420 O O . VAL A 1 175 ? -1.705 6.592 1.722 1.00 95.81 175 VAL A O 1
ATOM 1423 N N . GLY A 1 176 ? -2.555 5.121 3.195 1.00 96.62 176 GLY A N 1
ATOM 1424 C CA . GLY A 1 176 ? -1.969 5.710 4.388 1.00 96.62 176 GLY A CA 1
ATOM 1425 C C . GLY A 1 176 ? -0.504 5.321 4.587 1.00 96.62 176 GLY A C 1
ATOM 1426 O O . GLY A 1 176 ? 0.071 4.496 3.873 1.00 96.62 176 GLY A O 1
ATOM 1427 N N . SER A 1 177 ? 0.108 5.902 5.619 1.00 96.56 177 SER A N 1
ATOM 1428 C CA . SER A 1 177 ? 1.460 5.526 6.048 1.00 96.56 177 SER A CA 1
ATOM 1429 C C . SER A 1 177 ? 1.526 4.058 6.483 1.00 96.56 177 SER A C 1
ATOM 1431 O O . SER A 1 177 ? 0.537 3.491 6.930 1.00 96.56 177 SER A O 1
ATOM 1433 N N . ILE A 1 178 ? 2.695 3.424 6.401 1.00 97.81 178 ILE A N 1
ATOM 1434 C CA . ILE A 1 178 ? 2.867 2.051 6.902 1.00 97.81 178 ILE A CA 1
ATOM 1435 C C . ILE A 1 178 ? 3.286 2.101 8.372 1.00 97.81 178 ILE A C 1
ATOM 1437 O O . ILE A 1 178 ? 4.403 2.540 8.672 1.00 97.81 178 ILE A O 1
ATOM 1441 N N . TYR A 1 179 ? 2.420 1.614 9.262 1.00 98.56 179 TYR A N 1
ATOM 1442 C CA . TYR A 1 179 ? 2.681 1.499 10.700 1.00 98.56 179 TYR A CA 1
ATOM 1443 C C . TYR A 1 179 ? 3.142 0.090 11.062 1.00 98.56 179 TYR A C 1
ATOM 1445 O O . TYR A 1 179 ? 2.802 -0.882 10.387 1.00 98.56 179 TYR A O 1
ATOM 1453 N N . LYS A 1 180 ? 3.920 -0.024 12.136 1.00 98.69 180 LYS A N 1
ATOM 1454 C CA . LYS A 1 180 ? 4.408 -1.288 12.694 1.00 98.69 180 LYS A CA 1
ATOM 1455 C C . LYS A 1 180 ? 3.753 -1.575 14.044 1.00 98.69 180 LYS A C 1
ATOM 1457 O O . LYS A 1 180 ? 3.638 -0.676 14.868 1.00 98.69 180 LYS A O 1
ATOM 1462 N N . PHE A 1 181 ? 3.432 -2.837 14.313 1.00 98.62 181 PHE A N 1
ATOM 1463 C CA . PHE A 1 181 ? 3.212 -3.323 15.676 1.00 98.62 181 PHE A CA 1
ATOM 1464 C C . PHE A 1 181 ? 3.920 -4.663 15.923 1.00 98.62 181 PHE A C 1
ATOM 1466 O O . PHE A 1 181 ? 4.239 -5.391 14.981 1.00 98.62 181 PHE A O 1
ATOM 1473 N N . THR A 1 182 ? 4.147 -4.999 17.193 1.00 98.69 182 THR A N 1
ATOM 1474 C CA . THR A 1 182 ? 4.764 -6.258 17.630 1.00 98.69 182 THR A CA 1
ATOM 1475 C C . THR A 1 182 ? 3.835 -6.982 18.598 1.00 98.69 182 THR A C 1
ATOM 1477 O O . THR A 1 182 ? 3.395 -6.416 19.603 1.00 98.69 182 THR A O 1
ATOM 1480 N N . THR A 1 183 ? 3.538 -8.248 18.318 1.00 98.50 183 THR A N 1
ATOM 1481 C CA . THR A 1 183 ? 2.746 -9.099 19.217 1.00 98.50 183 THR A CA 1
ATOM 1482 C C . THR A 1 183 ? 3.563 -9.565 20.417 1.00 98.50 183 THR A C 1
ATOM 1484 O O . THR A 1 183 ? 4.758 -9.826 20.277 1.00 98.50 183 THR A O 1
ATOM 1487 N N . ARG A 1 184 ? 2.917 -9.777 21.564 1.00 98.00 184 ARG A N 1
ATOM 1488 C CA . ARG A 1 184 ? 3.551 -10.330 22.770 1.00 98.00 184 ARG A CA 1
ATOM 1489 C C . ARG A 1 184 ? 4.201 -11.711 22.540 1.00 98.00 184 ARG A C 1
ATOM 1491 O O . ARG A 1 184 ? 3.812 -12.413 21.600 1.00 98.00 184 ARG A O 1
ATOM 1498 N N . PRO A 1 185 ? 5.149 -12.136 23.394 1.00 97.12 185 PRO A N 1
ATOM 1499 C CA . PRO A 1 185 ? 5.623 -13.518 23.433 1.00 97.12 185 PRO A CA 1
ATOM 1500 C C . PRO A 1 185 ? 4.520 -14.511 23.823 1.00 97.12 185 PRO A C 1
ATOM 1502 O O . PRO A 1 185 ? 3.492 -14.131 24.395 1.00 97.12 185 PRO A O 1
ATOM 1505 N N . ALA A 1 186 ? 4.751 -15.792 23.523 1.00 93.06 186 ALA A N 1
ATOM 1506 C CA . ALA A 1 186 ? 3.955 -16.864 24.110 1.00 93.06 186 ALA A CA 1
ATOM 1507 C C . ALA A 1 186 ? 4.186 -16.894 25.631 1.00 93.06 186 ALA A C 1
ATOM 1509 O O . ALA A 1 186 ? 5.294 -16.609 26.088 1.00 93.06 186 ALA A O 1
ATOM 1510 N N . GLU A 1 187 ? 3.129 -17.201 26.383 1.00 84.88 187 GLU A N 1
ATOM 1511 C CA . GLU A 1 187 ? 3.210 -17.469 27.827 1.00 84.88 187 GLU A CA 1
ATOM 1512 C C . GLU A 1 187 ? 3.988 -18.752 28.136 1.00 84.88 187 GLU A C 1
ATOM 1514 O O . GLU A 1 187 ? 3.906 -19.706 27.324 1.00 84.88 187 GLU A O 1
#

Sequence (187 aa):
MILFNADSVSDYEDPTSALEVRWDWTNDKTFDTEYSTIKTATHQFDAVGIYFPLLEVIDKEGMTDTIKRMVVIVSDLSNQPPDMPLYVTPPDWQTWMDREVVFKWTCTDPENDPLVFDIWVGQSRTALNIAKSGINTFNLENGVEVYETTLSGFRFDKDYFWMIGAKDVVGNYTVGSIYKFTTRPAE

Secondary structure (DSSP, 8-state):
-EEEE-TT---SSS-GGG-EEEEESS-SSS-SS--BS--EEEE--SSSEEE-PEEEEE-TT--EEEEE--EEE-S-SSSPPPPPPEEEESPTTEEEE-SEEEEEEE---TT----EEEEEEESSTT-EEEEEEEE--EEEETTEEEEEEEEE-PPTT-EEEEEEEEE-SS--EEE---EEEEEPPP-